Protein AF-A0A965YQA9-F1 (afdb_monomer)

Mean predicted aligned error: 11.45 Å

Radius of gyration: 18.28 Å; Cα contacts (8 Å, |Δi|>4): 406; chains: 1; bounding box: 42×38×48 Å

Structure (mmCIF, N/CA/C/O backbone):
data_AF-A0A965YQA9-F1
#
_entry.id   AF-A0A965YQA9-F1
#
loop_
_atom_site.group_PDB
_atom_site.id
_atom_site.type_symbol
_atom_site.label_atom_id
_atom_site.label_alt_id
_atom_site.label_comp_id
_atom_site.label_asym_id
_atom_site.label_entity_id
_atom_site.label_seq_id
_atom_site.pdbx_PDB_ins_code
_atom_site.Cartn_x
_atom_site.Cartn_y
_atom_site.Cartn_z
_atom_site.occupancy
_atom_site.B_iso_or_equiv
_atom_site.auth_seq_id
_atom_site.auth_comp_id
_atom_site.auth_asym_id
_atom_site.auth_atom_id
_atom_site.pdbx_PDB_model_num
ATOM 1 N N . MET A 1 1 ? 5.341 14.711 -6.442 1.00 57.78 1 MET A N 1
ATOM 2 C CA . MET A 1 1 ? 5.045 13.608 -7.377 1.00 57.78 1 MET A CA 1
ATOM 3 C C . MET A 1 1 ? 4.358 14.208 -8.587 1.00 57.78 1 MET A C 1
ATOM 5 O O . MET A 1 1 ? 3.502 15.069 -8.390 1.00 57.78 1 MET A O 1
ATOM 9 N N . SER A 1 2 ? 4.811 13.888 -9.798 1.00 62.75 2 SER A N 1
ATOM 10 C CA . SER A 1 2 ? 4.275 14.490 -11.022 1.00 62.75 2 SER A CA 1
ATOM 11 C C . SER A 1 2 ? 3.137 13.658 -11.603 1.00 62.75 2 SER A C 1
ATOM 13 O O . SER A 1 2 ? 3.217 12.436 -11.632 1.00 62.75 2 SER A O 1
ATOM 15 N N . LYS A 1 3 ? 2.077 14.323 -12.073 1.00 62.41 3 LYS A N 1
ATOM 16 C CA . LYS A 1 3 ? 0.931 13.668 -12.722 1.00 62.41 3 LYS A CA 1
ATOM 17 C C . LYS A 1 3 ? 1.097 13.495 -14.239 1.00 62.41 3 LYS A C 1
ATOM 19 O O . LYS A 1 3 ? 0.298 12.793 -14.831 1.00 62.41 3 LYS A O 1
ATOM 24 N N . GLY A 1 4 ? 2.122 14.099 -14.846 1.00 69.75 4 GLY A N 1
ATOM 25 C CA . GLY A 1 4 ? 2.337 14.079 -16.303 1.00 69.75 4 GLY A CA 1
ATOM 26 C C . GLY A 1 4 ? 3.807 14.173 -16.702 1.00 69.75 4 GLY A C 1
ATOM 27 O O . GLY A 1 4 ? 4.124 14.667 -17.773 1.00 69.75 4 GLY A O 1
ATOM 28 N N . TRP A 1 5 ? 4.710 13.778 -15.803 1.00 81.81 5 TRP A N 1
ATOM 29 C CA . TRP A 1 5 ? 6.148 13.817 -16.046 1.00 81.81 5 TRP A CA 1
ATOM 30 C C . TRP A 1 5 ? 6.814 12.614 -15.386 1.00 81.81 5 TRP A C 1
ATOM 32 O O . TRP A 1 5 ? 6.757 12.464 -14.161 1.00 81.81 5 TRP A O 1
ATOM 42 N N . TYR A 1 6 ? 7.407 11.735 -16.186 1.00 86.56 6 TYR A N 1
ATOM 43 C CA . TYR A 1 6 ? 7.968 10.469 -15.720 1.00 86.56 6 TYR A CA 1
ATOM 44 C C . TYR A 1 6 ? 9.085 9.979 -16.649 1.00 86.56 6 TYR A C 1
ATOM 46 O O . TYR A 1 6 ? 9.111 10.358 -17.819 1.00 86.56 6 TYR A O 1
ATOM 54 N N . PRO A 1 7 ? 10.031 9.168 -16.139 1.00 90.88 7 PRO A N 1
ATOM 55 C CA . PRO A 1 7 ? 11.095 8.611 -16.962 1.00 90.88 7 PRO A CA 1
ATOM 56 C C . PRO A 1 7 ? 10.603 7.444 -17.820 1.00 90.88 7 PRO A C 1
ATOM 58 O O . PRO A 1 7 ? 9.803 6.630 -17.364 1.00 90.88 7 PRO A O 1
ATOM 61 N N . GLU A 1 8 ? 11.190 7.301 -18.999 1.00 92.25 8 GLU A N 1
ATOM 62 C CA . GLU A 1 8 ? 11.110 6.132 -19.871 1.00 92.25 8 GLU A CA 1
ATOM 63 C C . GLU A 1 8 ? 12.522 5.609 -20.152 1.00 92.25 8 GLU A C 1
ATOM 65 O O . GLU A 1 8 ? 13.484 6.377 -20.205 1.00 92.25 8 GLU A O 1
ATOM 70 N N . ILE A 1 9 ? 12.663 4.288 -20.293 1.00 93.56 9 ILE A N 1
ATOM 71 C CA . ILE A 1 9 ? 13.960 3.638 -20.516 1.00 93.56 9 ILE A CA 1
ATOM 72 C C . ILE A 1 9 ? 14.054 3.204 -21.976 1.00 93.56 9 ILE A C 1
ATOM 74 O O . ILE A 1 9 ? 13.272 2.372 -22.432 1.00 93.56 9 ILE A O 1
ATOM 78 N N . ASP A 1 10 ? 15.076 3.690 -22.676 1.00 94.44 10 ASP A N 1
ATOM 79 C CA . ASP A 1 10 ? 15.510 3.103 -23.941 1.00 94.44 10 ASP A CA 1
ATOM 80 C C . ASP A 1 10 ? 16.333 1.846 -23.623 1.00 94.44 10 ASP A C 1
ATOM 82 O O . ASP A 1 10 ? 17.482 1.905 -23.164 1.00 94.44 10 ASP A O 1
ATOM 86 N N . TYR A 1 11 ? 15.711 0.682 -23.811 1.00 94.19 11 TYR A N 1
ATOM 87 C CA . TYR A 1 11 ? 16.319 -0.593 -23.454 1.00 94.19 11 TYR A CA 1
ATOM 88 C C . TYR A 1 11 ? 17.531 -0.950 -24.311 1.00 94.19 11 TYR A C 1
ATOM 90 O O . TYR A 1 11 ? 18.419 -1.629 -23.795 1.00 94.19 11 TYR A O 1
ATOM 98 N N . ASP A 1 12 ? 17.633 -0.472 -25.549 1.00 94.88 12 ASP A N 1
ATOM 99 C CA . ASP A 1 12 ? 18.794 -0.739 -26.405 1.00 94.88 12 ASP A CA 1
ATOM 100 C C . ASP A 1 12 ? 20.034 0.008 -25.905 1.00 94.88 12 ASP A C 1
ATOM 102 O O . ASP A 1 12 ? 21.155 -0.501 -25.978 1.00 94.88 12 ASP A O 1
ATOM 106 N N . LYS A 1 13 ? 19.838 1.191 -25.313 1.00 95.56 13 LYS A N 1
ATOM 107 C CA . LYS A 1 13 ? 20.915 1.998 -24.715 1.00 95.56 13 LYS A CA 1
ATOM 108 C C . LYS A 1 13 ? 21.158 1.696 -23.236 1.00 95.56 13 LYS A C 1
ATOM 110 O O . LYS A 1 13 ? 22.217 2.028 -22.697 1.00 95.56 13 LYS A O 1
ATOM 115 N N . CYS A 1 14 ? 20.195 1.084 -22.551 1.00 96.31 14 CYS A N 1
ATOM 116 C CA . CYS A 1 14 ? 20.320 0.737 -21.143 1.00 96.31 14 CYS A CA 1
ATOM 117 C C . CYS A 1 14 ? 21.300 -0.428 -20.933 1.00 96.31 14 CYS A C 1
ATOM 119 O O . CYS A 1 14 ? 21.082 -1.551 -21.392 1.00 96.31 14 CYS A O 1
ATOM 121 N N . VAL A 1 15 ? 22.356 -0.173 -20.155 1.00 95.69 15 VAL A N 1
ATOM 122 C CA . VAL A 1 15 ? 23.415 -1.150 -19.834 1.00 95.69 15 VAL A CA 1
ATOM 123 C C . VAL A 1 15 ? 23.072 -2.089 -18.670 1.00 95.69 15 VAL A C 1
ATOM 125 O O . VAL A 1 15 ? 23.900 -2.908 -18.289 1.00 95.69 15 VAL A O 1
ATOM 128 N N . GLY A 1 16 ? 21.883 -1.966 -18.068 1.00 95.12 16 GLY A N 1
ATOM 129 C CA . GLY A 1 16 ? 21.419 -2.876 -17.009 1.00 95.12 16 GLY A CA 1
ATOM 130 C C . GLY A 1 16 ? 22.119 -2.732 -15.651 1.00 95.12 16 GLY A C 1
ATOM 131 O O . GLY A 1 16 ? 22.009 -3.613 -14.811 1.00 95.12 16 GLY A O 1
ATOM 132 N N . CYS A 1 17 ? 22.814 -1.621 -15.387 1.00 95.06 17 CYS A N 1
ATOM 133 C CA . CYS A 1 17 ? 23.584 -1.435 -14.147 1.00 95.06 17 CYS A CA 1
ATOM 134 C C . CYS A 1 17 ? 22.745 -1.168 -12.883 1.00 95.06 17 CYS A C 1
ATOM 136 O O . CYS A 1 17 ? 23.320 -1.002 -11.814 1.00 95.06 17 CYS A O 1
ATOM 138 N N . MET A 1 18 ? 21.419 -1.047 -13.007 1.00 94.56 18 MET A N 1
ATOM 139 C CA . MET A 1 18 ? 20.470 -0.744 -11.920 1.00 94.56 18 MET A CA 1
ATOM 140 C C . MET A 1 18 ? 20.694 0.578 -11.163 1.00 94.56 18 MET A C 1
ATOM 142 O O . MET A 1 18 ? 19.949 0.887 -10.239 1.00 94.56 18 MET A O 1
ATOM 146 N N . ALA A 1 19 ? 21.611 1.444 -11.604 1.00 94.94 19 ALA A N 1
ATOM 147 C CA . ALA A 1 19 ? 21.904 2.701 -10.911 1.00 94.94 19 ALA A CA 1
ATOM 148 C C . ALA A 1 19 ? 20.672 3.608 -10.704 1.00 94.94 19 ALA A C 1
ATOM 150 O O . ALA A 1 19 ? 20.575 4.275 -9.674 1.00 94.94 19 ALA A O 1
ATOM 151 N N . CYS A 1 20 ? 19.728 3.638 -11.657 1.00 93.50 20 CYS A N 1
ATOM 152 C CA . CYS A 1 20 ? 18.480 4.398 -11.527 1.00 93.50 20 CYS A CA 1
ATOM 153 C C . CYS A 1 20 ? 17.534 3.808 -10.469 1.00 93.50 20 CYS A C 1
ATOM 155 O O . CYS A 1 20 ? 16.899 4.565 -9.735 1.00 93.50 20 CYS A O 1
ATOM 157 N N . ASN A 1 21 ? 17.492 2.479 -10.357 1.00 91.62 21 ASN A N 1
ATOM 158 C CA . ASN A 1 21 ? 16.756 1.759 -9.324 1.00 91.62 21 ASN A CA 1
ATOM 159 C C . ASN A 1 21 ? 17.334 2.058 -7.942 1.00 91.62 21 ASN A C 1
ATOM 161 O O . ASN A 1 21 ? 16.616 2.518 -7.059 1.00 91.62 21 ASN A O 1
ATOM 165 N N . ASP A 1 22 ? 18.646 1.908 -7.793 1.00 90.88 22 ASP A N 1
ATOM 166 C CA . ASP A 1 22 ? 19.301 1.978 -6.487 1.00 90.88 22 ASP A CA 1
ATOM 167 C C . ASP A 1 22 ? 19.285 3.392 -5.893 1.00 90.88 22 ASP A C 1
ATOM 169 O O . ASP A 1 22 ? 19.281 3.572 -4.675 1.00 90.88 22 ASP A O 1
ATOM 173 N N . MET A 1 23 ? 19.256 4.423 -6.744 1.00 90.44 23 MET A N 1
ATOM 174 C CA . MET A 1 23 ? 19.195 5.807 -6.276 1.00 90.44 23 MET A CA 1
ATOM 175 C C . MET A 1 23 ? 17.780 6.326 -6.023 1.00 90.44 23 MET A C 1
ATOM 177 O O . MET A 1 23 ? 17.612 7.305 -5.288 1.00 90.44 23 MET A O 1
ATOM 181 N N . CYS A 1 24 ? 16.766 5.748 -6.671 1.00 87.19 24 CYS A N 1
ATOM 182 C CA . CYS A 1 24 ? 15.427 6.310 -6.644 1.00 87.19 24 CYS A CA 1
ATOM 183 C C . CYS A 1 24 ? 14.695 5.918 -5.360 1.00 87.19 24 CYS A C 1
ATOM 185 O O . CYS A 1 24 ? 14.103 4.849 -5.246 1.00 87.19 24 CYS A O 1
ATOM 187 N N . ARG A 1 25 ? 14.641 6.849 -4.405 1.00 84.56 25 ARG A N 1
ATOM 188 C CA . ARG A 1 25 ? 13.926 6.658 -3.130 1.00 84.56 25 ARG A CA 1
ATOM 189 C C . ARG A 1 25 ? 12.400 6.698 -3.247 1.00 84.56 25 ARG A C 1
ATOM 191 O O . ARG A 1 25 ? 11.709 6.529 -2.250 1.00 84.56 25 ARG A O 1
ATOM 198 N N . HIS A 1 26 ? 11.876 6.944 -4.445 1.00 78.50 26 HIS A N 1
ATOM 199 C CA . HIS A 1 26 ? 10.440 7.055 -4.699 1.00 78.50 26 HIS A CA 1
ATOM 200 C C . HIS A 1 26 ? 9.839 5.780 -5.296 1.00 78.50 26 HIS A C 1
ATOM 202 O O . HIS A 1 26 ? 8.655 5.771 -5.609 1.00 78.50 26 HIS A O 1
ATOM 208 N N . GLY A 1 27 ? 10.631 4.712 -5.458 1.00 79.44 27 GLY A N 1
ATOM 209 C CA . GLY A 1 27 ? 10.140 3.434 -5.979 1.00 79.44 27 GLY A CA 1
ATOM 210 C C . GLY A 1 27 ? 9.730 3.483 -7.452 1.00 79.44 27 GLY A C 1
ATOM 211 O O . GLY A 1 27 ? 8.943 2.651 -7.884 1.00 79.44 27 GLY A O 1
ATOM 212 N N . VAL A 1 28 ? 10.244 4.456 -8.217 1.00 85.12 28 VAL A N 1
ATOM 213 C CA . VAL A 1 28 ? 9.919 4.631 -9.645 1.00 85.12 28 VAL A CA 1
ATOM 214 C C . VAL A 1 28 ? 10.346 3.417 -10.468 1.00 85.12 28 VAL A C 1
ATOM 216 O O . VAL A 1 28 ? 9.687 3.096 -11.453 1.00 85.12 28 VAL A O 1
ATOM 219 N N . TYR A 1 29 ? 11.413 2.731 -10.057 1.00 89.56 29 TYR A N 1
ATOM 220 C CA . TYR A 1 29 ? 12.003 1.608 -10.776 1.00 89.56 29 TYR A CA 1
ATOM 221 C C . TYR A 1 29 ? 11.990 0.322 -9.943 1.00 89.56 29 TYR A C 1
ATOM 223 O O . TYR A 1 29 ? 12.019 0.378 -8.714 1.00 89.56 29 TYR A O 1
ATOM 231 N N . LYS A 1 30 ? 12.005 -0.819 -10.638 1.00 88.50 30 LYS A N 1
ATOM 232 C CA . LYS A 1 30 ? 12.328 -2.151 -10.108 1.00 88.50 30 LYS A CA 1
ATOM 233 C C . LYS A 1 30 ? 13.197 -2.932 -11.103 1.00 88.50 30 LYS A C 1
ATOM 235 O O . LYS A 1 30 ? 13.150 -2.631 -12.297 1.00 88.50 30 LYS A O 1
ATOM 240 N N . PRO A 1 31 ? 13.961 -3.946 -10.667 1.00 89.25 31 PRO A N 1
ATOM 241 C CA . PRO A 1 31 ? 14.598 -4.888 -11.584 1.00 89.25 31 PRO A CA 1
ATOM 242 C C . PRO A 1 31 ? 13.552 -5.667 -12.397 1.00 89.25 31 PRO A C 1
ATOM 244 O O . PRO A 1 31 ? 12.572 -6.149 -11.836 1.00 89.25 31 PRO A O 1
ATOM 247 N N . ASN A 1 32 ? 13.763 -5.805 -13.706 1.00 87.88 32 ASN A N 1
ATOM 248 C CA . ASN A 1 32 ? 13.073 -6.795 -14.531 1.00 87.88 32 ASN A CA 1
ATOM 249 C C . ASN A 1 32 ? 13.950 -8.053 -14.609 1.00 87.88 32 ASN A C 1
ATOM 251 O O . ASN A 1 32 ? 15.042 -8.009 -15.185 1.00 87.88 32 ASN A O 1
ATOM 255 N N . GLU A 1 33 ? 13.475 -9.148 -14.015 1.00 83.94 33 GLU A N 1
ATOM 256 C CA . GLU A 1 33 ? 14.208 -10.415 -13.917 1.00 83.94 33 GLU A CA 1
ATOM 257 C C . GLU A 1 33 ? 14.386 -11.117 -15.272 1.00 83.94 33 GLU A C 1
ATOM 259 O O . GLU A 1 33 ? 15.377 -11.816 -15.461 1.00 83.94 33 GLU A O 1
ATOM 264 N N . GLU A 1 34 ? 13.498 -10.880 -16.243 1.00 82.88 34 GLU A N 1
ATOM 265 C CA . GLU A 1 34 ? 13.554 -11.527 -17.561 1.00 82.88 34 GLU A CA 1
ATOM 266 C C . GLU A 1 34 ? 14.691 -10.981 -18.430 1.00 82.88 34 GLU A C 1
ATOM 268 O O . GLU A 1 34 ? 15.361 -11.725 -19.144 1.00 82.88 34 GLU A O 1
ATOM 273 N N . ILE A 1 35 ? 14.916 -9.665 -18.370 1.00 89.69 35 ILE A N 1
ATOM 274 C CA . ILE A 1 35 ? 15.872 -8.968 -19.246 1.00 89.69 35 ILE A CA 1
ATOM 275 C C . ILE A 1 35 ? 17.088 -8.410 -18.498 1.00 89.69 35 ILE A C 1
ATOM 277 O O . ILE A 1 35 ? 17.974 -7.828 -19.123 1.00 89.69 35 ILE A O 1
ATOM 281 N N . GLY A 1 36 ? 17.136 -8.543 -17.168 1.00 90.88 36 GLY A N 1
ATOM 282 C CA . GLY A 1 36 ? 18.242 -8.057 -16.337 1.00 90.88 36 GLY A CA 1
ATOM 283 C C . GLY A 1 36 ? 18.429 -6.535 -16.380 1.00 90.88 36 GLY A C 1
ATOM 284 O O . GLY A 1 36 ? 19.544 -6.041 -16.214 1.00 90.88 36 GLY A O 1
ATOM 285 N N . LYS A 1 37 ? 17.359 -5.775 -16.640 1.00 94.88 37 LYS A N 1
ATOM 286 C CA . LYS A 1 37 ? 17.380 -4.307 -16.782 1.00 94.88 37 LYS A CA 1
ATOM 287 C C . LYS A 1 37 ? 16.333 -3.653 -15.877 1.00 94.88 37 LYS A C 1
ATOM 289 O O . LYS A 1 37 ? 15.352 -4.300 -15.520 1.00 94.88 37 LYS A O 1
ATOM 294 N N . PRO A 1 38 ? 16.517 -2.385 -15.478 1.00 92.50 38 PRO A N 1
ATOM 295 C CA . PRO A 1 38 ? 15.509 -1.673 -14.702 1.00 92.50 38 PRO A CA 1
ATOM 296 C C . PRO A 1 38 ? 14.212 -1.496 -15.506 1.00 92.50 38 PRO A C 1
ATOM 298 O O . PRO A 1 38 ? 14.238 -1.322 -16.722 1.00 92.50 38 PRO A O 1
ATOM 301 N N . LYS A 1 39 ? 13.070 -1.511 -14.825 1.00 92.31 39 LYS A N 1
ATOM 302 C CA . LYS A 1 39 ? 11.737 -1.227 -15.364 1.00 92.31 39 LYS A CA 1
ATOM 303 C C . LYS A 1 39 ? 11.107 -0.109 -14.552 1.00 92.31 39 LYS A C 1
ATOM 305 O O . LYS A 1 39 ? 11.164 -0.140 -13.325 1.00 92.31 39 LYS A O 1
ATOM 310 N N . VAL A 1 40 ? 10.521 0.870 -15.233 1.00 86.56 40 VAL A N 1
ATOM 311 C CA . VAL A 1 40 ? 9.706 1.904 -14.588 1.00 86.56 40 VAL A CA 1
ATOM 312 C C . VAL A 1 40 ? 8.395 1.251 -14.160 1.00 86.56 40 VAL A C 1
ATOM 314 O O . VAL A 1 40 ? 7.679 0.704 -14.990 1.00 86.56 40 VAL A O 1
ATOM 317 N N . VAL A 1 41 ? 8.110 1.261 -12.861 1.00 80.69 41 VAL A N 1
ATOM 318 C CA . VAL A 1 41 ? 6.897 0.666 -12.269 1.00 80.69 41 VAL A CA 1
ATOM 319 C C . VAL A 1 41 ? 6.015 1.698 -11.570 1.00 80.69 41 VAL A C 1
ATOM 321 O O . VAL A 1 41 ? 4.850 1.429 -11.300 1.00 80.69 41 VAL A O 1
ATOM 324 N N . TYR A 1 42 ? 6.557 2.884 -11.273 1.00 75.69 42 TYR A N 1
ATOM 325 C CA . TYR A 1 42 ? 5.823 3.960 -10.610 1.00 75.69 42 TYR A CA 1
ATOM 326 C C . TYR A 1 42 ? 6.269 5.337 -11.117 1.00 75.69 42 TYR A C 1
ATOM 328 O O . TYR A 1 42 ? 6.815 6.155 -10.376 1.00 75.69 42 TYR A O 1
ATOM 336 N N . GLY A 1 43 ? 6.053 5.596 -12.410 1.00 77.62 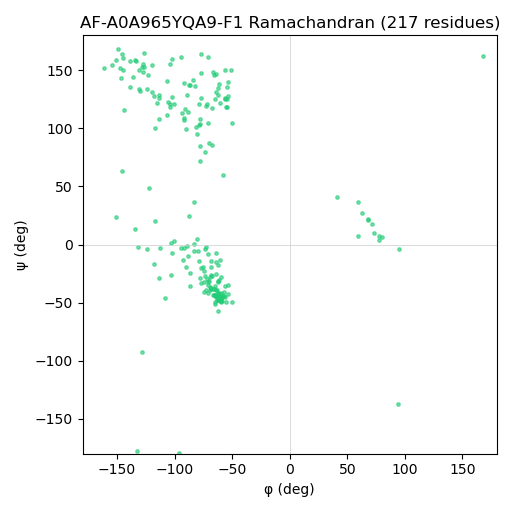43 GLY A N 1
ATOM 337 C CA . GLY A 1 43 ? 6.467 6.836 -13.081 1.00 77.62 43 GLY A CA 1
ATOM 338 C C . GLY A 1 43 ? 5.972 8.114 -12.390 1.00 77.62 43 GLY A C 1
ATOM 339 O O . GLY A 1 43 ? 6.751 9.042 -12.175 1.00 77.62 43 GLY A O 1
ATOM 340 N N . THR A 1 44 ? 4.714 8.134 -11.936 1.00 69.31 44 THR A N 1
ATOM 341 C CA . THR A 1 44 ? 4.108 9.281 -11.228 1.00 69.31 44 THR A CA 1
ATOM 342 C C . THR A 1 44 ? 4.710 9.533 -9.843 1.00 69.31 44 THR A C 1
ATOM 344 O O . THR A 1 44 ? 4.640 10.648 -9.318 1.00 69.31 44 THR A O 1
ATOM 347 N N . GLY A 1 45 ? 5.386 8.532 -9.270 1.00 74.06 45 GLY A N 1
ATOM 348 C CA . GLY A 1 45 ? 6.197 8.674 -8.064 1.00 74.06 45 GLY A CA 1
ATOM 349 C C . GLY A 1 45 ? 7.378 9.628 -8.232 1.00 74.06 45 GLY A C 1
ATOM 350 O O . GLY A 1 45 ? 7.921 10.124 -7.242 1.00 74.06 45 GLY A O 1
ATOM 351 N N . CYS A 1 46 ? 7.766 9.934 -9.472 1.00 82.81 46 CYS A N 1
ATOM 352 C CA . CYS A 1 46 ? 8.875 10.825 -9.749 1.00 82.81 46 CYS A CA 1
ATOM 353 C C . CYS A 1 46 ? 8.582 12.268 -9.299 1.00 82.81 46 CYS A C 1
ATOM 355 O O . CYS A 1 46 ? 7.454 12.775 -9.343 1.00 82.81 46 CYS A O 1
ATOM 357 N N . VAL A 1 47 ? 9.622 12.962 -8.840 1.00 82.81 47 VAL A N 1
ATOM 358 C CA . VAL A 1 47 ? 9.549 14.396 -8.542 1.00 82.81 47 VAL A CA 1
ATOM 359 C C . VAL A 1 47 ? 9.600 15.146 -9.870 1.00 82.81 47 VAL A C 1
ATOM 361 O O . VAL A 1 47 ? 10.520 14.929 -10.646 1.00 82.81 47 VAL A O 1
ATOM 364 N N . HIS A 1 48 ? 8.625 16.018 -10.133 1.00 81.06 48 HIS A N 1
ATOM 365 C CA . HIS A 1 48 ? 8.559 16.778 -11.384 1.00 81.06 48 HIS A CA 1
ATOM 366 C C . HIS A 1 48 ? 9.876 17.532 -11.650 1.00 81.06 48 HIS A C 1
ATOM 368 O O . HIS A 1 48 ? 10.369 18.231 -10.763 1.00 81.06 48 HIS A O 1
ATOM 374 N N . GLY A 1 49 ? 10.450 17.357 -12.845 1.00 83.12 49 GLY A N 1
ATOM 375 C CA . GLY A 1 49 ? 11.733 17.947 -13.248 1.00 83.12 49 GLY A CA 1
ATOM 376 C C . GLY A 1 49 ? 12.987 17.249 -12.690 1.00 83.12 49 GLY A C 1
ATOM 377 O O . GLY A 1 49 ? 14.102 17.755 -12.842 1.00 83.12 49 GLY A O 1
ATOM 378 N N . CYS A 1 50 ? 12.862 16.096 -12.027 1.00 87.94 50 CYS A N 1
ATOM 379 C CA . CYS A 1 50 ? 13.993 15.363 -11.450 1.00 87.94 50 CYS A CA 1
ATOM 380 C C . CYS A 1 50 ? 14.778 14.520 -12.471 1.00 87.94 50 CYS A C 1
ATOM 382 O O . CYS A 1 50 ? 14.496 13.345 -12.670 1.00 87.94 50 CYS A O 1
ATOM 384 N N . HIS A 1 51 ? 15.866 15.056 -13.017 1.00 91.69 51 HIS A N 1
ATOM 385 C CA . HIS A 1 51 ? 16.689 14.349 -14.015 1.00 91.69 51 HIS A CA 1
ATOM 386 C C . HIS A 1 51 ? 17.796 13.462 -13.401 1.00 91.69 51 HIS A C 1
ATOM 388 O O . HIS A 1 51 ? 18.851 13.236 -13.993 1.00 91.69 51 HIS A O 1
ATOM 394 N N . GLY A 1 52 ? 17.620 13.016 -12.153 1.00 91.62 52 GLY A N 1
ATOM 395 C CA . GLY A 1 52 ? 18.678 12.350 -11.383 1.00 91.62 52 GLY A CA 1
ATOM 396 C C . GLY A 1 52 ? 19.140 11.021 -11.988 1.00 91.62 52 GLY A C 1
ATOM 397 O O . GLY A 1 52 ? 20.343 10.779 -12.082 1.00 91.62 52 GLY A O 1
ATOM 398 N N . CYS A 1 53 ? 18.190 10.190 -12.422 1.00 93.06 53 CYS A N 1
ATOM 399 C CA . CYS A 1 53 ? 18.467 8.884 -13.021 1.00 93.06 53 CYS A CA 1
ATOM 400 C C . CYS A 1 53 ? 19.094 8.997 -14.412 1.00 93.06 53 CYS A C 1
ATOM 402 O O . CYS A 1 53 ? 20.071 8.306 -14.683 1.00 93.06 53 CYS A O 1
ATOM 404 N N . GLU A 1 54 ? 18.611 9.912 -15.252 1.00 94.12 54 GLU A N 1
ATOM 405 C CA . GLU A 1 54 ? 19.195 10.160 -16.578 1.00 94.12 54 GLU A CA 1
ATOM 406 C C . GLU A 1 54 ? 20.678 10.531 -16.481 1.00 94.12 54 GLU A C 1
ATOM 408 O O . GLU A 1 54 ? 21.505 9.954 -17.179 1.00 94.12 54 GLU A O 1
ATOM 413 N N . LYS A 1 55 ? 21.051 11.407 -15.538 1.00 93.31 55 LYS A N 1
ATOM 414 C CA . LYS A 1 55 ? 22.449 11.829 -15.329 1.00 93.31 55 LYS A CA 1
ATOM 415 C C . LYS A 1 55 ? 23.408 10.690 -14.959 1.00 93.31 55 LYS A C 1
ATOM 417 O O . LYS A 1 55 ? 24.620 10.902 -14.944 1.00 93.31 55 LYS A O 1
ATOM 422 N N . LYS A 1 56 ? 22.896 9.511 -14.592 1.00 92.94 56 LYS A N 1
ATOM 423 C CA . LYS A 1 56 ? 23.692 8.310 -14.290 1.00 92.94 56 LYS A CA 1
ATOM 424 C C . LYS A 1 56 ? 23.698 7.285 -15.412 1.00 92.94 56 LYS A C 1
ATOM 426 O O . LYS A 1 56 ? 24.429 6.300 -15.312 1.00 92.94 56 LYS A O 1
ATOM 431 N N . CYS A 1 57 ? 22.896 7.492 -16.442 1.00 94.19 57 CYS A N 1
ATOM 432 C CA . CYS A 1 57 ? 22.757 6.565 -17.544 1.00 94.19 57 CYS A CA 1
ATOM 433 C C . CYS A 1 57 ? 23.540 7.061 -18.769 1.00 94.19 57 CYS A C 1
ATOM 435 O O . CYS A 1 57 ? 23.868 8.246 -18.864 1.00 94.19 57 CYS A O 1
ATOM 437 N N . PRO A 1 58 ? 23.877 6.162 -19.713 1.00 95.50 58 PRO A N 1
ATOM 438 C CA . PRO A 1 58 ? 24.352 6.575 -21.027 1.00 95.50 58 PRO A CA 1
ATOM 439 C C . PRO A 1 58 ? 23.398 7.597 -21.657 1.00 95.50 58 PRO A C 1
ATOM 441 O O . PRO A 1 58 ? 22.193 7.568 -21.405 1.00 95.50 58 PRO A O 1
ATOM 444 N N . VAL A 1 59 ? 23.935 8.493 -22.484 1.00 93.69 59 VAL A N 1
ATOM 445 C CA . VAL A 1 59 ? 23.145 9.554 -23.126 1.00 93.69 59 VAL A CA 1
ATOM 446 C C . VAL A 1 59 ? 21.956 8.949 -23.877 1.00 93.69 59 VAL A C 1
ATOM 448 O O . VAL A 1 59 ? 22.129 8.068 -24.719 1.00 93.69 59 VAL A O 1
ATOM 451 N N . GLY A 1 60 ? 20.753 9.431 -23.559 1.00 90.75 60 GLY A N 1
ATOM 452 C CA . GLY A 1 60 ? 19.506 8.981 -24.174 1.00 90.75 60 GLY A CA 1
ATOM 453 C C . GLY A 1 60 ? 19.032 7.589 -23.751 1.00 90.75 60 GLY A C 1
ATOM 454 O O . GLY A 1 60 ? 18.117 7.077 -24.381 1.00 90.75 60 GLY A O 1
ATOM 455 N N . ALA A 1 61 ? 19.640 6.960 -22.736 1.00 95.62 61 ALA A N 1
ATOM 456 C CA . ALA A 1 61 ? 19.135 5.707 -22.164 1.00 95.62 61 ALA A CA 1
ATOM 457 C C . ALA A 1 61 ? 17.934 5.918 -21.227 1.00 95.62 61 ALA A C 1
ATOM 459 O O . ALA A 1 61 ? 17.191 4.975 -20.960 1.00 95.62 61 ALA A O 1
ATOM 460 N N . ILE A 1 62 ? 17.758 7.141 -20.724 1.00 94.38 62 ILE A N 1
ATOM 461 C CA . ILE A 1 62 ? 16.540 7.589 -20.055 1.00 94.38 62 ILE A CA 1
ATOM 462 C C . ILE A 1 62 ? 16.147 8.922 -20.679 1.00 94.38 62 ILE A C 1
ATOM 464 O O . ILE A 1 62 ? 16.995 9.801 -20.815 1.00 94.38 62 ILE A O 1
ATOM 468 N N . HIS A 1 63 ? 14.876 9.071 -21.015 1.00 91.69 63 HIS A N 1
ATOM 469 C CA . HIS A 1 63 ? 14.251 10.345 -21.364 1.00 91.69 63 HIS A CA 1
ATOM 470 C C . HIS A 1 63 ? 13.019 10.546 -20.488 1.00 91.69 63 HIS A C 1
ATOM 472 O O . HIS A 1 63 ? 12.564 9.601 -19.841 1.00 91.69 63 HIS A O 1
ATOM 478 N N . TYR A 1 64 ? 12.498 11.769 -20.426 1.00 88.44 64 TYR A N 1
ATOM 479 C CA . TYR A 1 64 ? 11.280 12.041 -19.673 1.00 88.44 64 TYR A CA 1
ATOM 480 C C . TYR A 1 64 ? 10.163 12.444 -20.606 1.00 88.44 64 TYR A C 1
ATOM 482 O O . TYR A 1 64 ? 10.286 13.357 -21.425 1.00 88.44 64 TYR A O 1
ATOM 490 N N . PHE A 1 65 ? 9.048 11.758 -20.431 1.00 81.31 65 PHE A N 1
ATOM 491 C CA . PHE A 1 65 ? 7.797 12.178 -21.009 1.00 81.31 65 PHE A CA 1
ATOM 492 C C . PHE A 1 65 ? 7.390 13.530 -20.392 1.00 81.31 65 PHE A C 1
ATOM 494 O O . PHE A 1 65 ? 7.437 13.687 -19.168 1.00 81.31 65 PHE A O 1
ATOM 501 N N . GLY A 1 66 ? 7.023 14.506 -21.228 1.00 74.69 66 GLY A N 1
ATOM 502 C CA . GLY A 1 66 ? 6.627 15.858 -20.815 1.00 74.69 66 GLY A CA 1
ATOM 503 C C . GLY A 1 66 ? 7.736 16.925 -20.827 1.00 74.69 66 GLY A C 1
ATOM 504 O O . GLY A 1 66 ? 7.432 18.094 -20.589 1.00 74.69 66 GLY A O 1
ATOM 505 N N . ASP A 1 67 ? 8.998 16.575 -21.119 1.00 77.25 67 ASP A N 1
ATOM 506 C CA . ASP A 1 67 ? 10.096 17.555 -21.289 1.00 77.25 67 ASP A CA 1
ATOM 507 C C . ASP A 1 67 ? 10.012 18.347 -22.605 1.00 77.25 67 ASP A C 1
ATOM 509 O O . ASP A 1 67 ? 10.479 19.483 -22.694 1.00 77.25 67 ASP A O 1
ATOM 513 N N . ASP A 1 68 ? 9.403 17.765 -23.633 1.00 69.25 68 ASP A N 1
ATOM 514 C CA . ASP A 1 68 ? 9.189 18.363 -24.955 1.00 69.25 68 ASP A CA 1
ATOM 515 C C . ASP A 1 68 ? 7.989 19.328 -25.001 1.00 69.25 68 ASP A C 1
ATOM 517 O O . ASP A 1 68 ? 7.651 19.870 -26.055 1.00 69.25 68 ASP A O 1
ATOM 521 N N . GLY A 1 69 ? 7.358 19.583 -23.852 1.00 56.22 69 GLY A N 1
ATOM 522 C CA . GLY A 1 69 ? 6.198 20.456 -23.746 1.00 56.22 69 GLY A CA 1
ATOM 523 C C . GLY A 1 69 ? 4.883 19.789 -24.146 1.00 56.22 69 GLY A C 1
ATOM 524 O O . GLY A 1 69 ? 3.858 20.477 -24.150 1.00 56.22 69 GLY A O 1
ATOM 525 N N . THR A 1 70 ? 4.858 18.474 -24.416 1.00 55.44 70 THR A N 1
ATOM 526 C CA . THR A 1 70 ? 3.598 17.723 -24.474 1.00 55.44 70 THR A CA 1
ATOM 527 C C . THR A 1 70 ? 3.075 17.526 -23.051 1.00 55.44 70 THR A C 1
ATOM 529 O O . THR A 1 70 ? 3.269 16.491 -22.418 1.00 55.44 70 THR A O 1
ATOM 532 N N . LEU A 1 71 ? 2.440 18.568 -22.512 1.00 49.03 71 LEU A N 1
ATOM 533 C CA . LEU A 1 71 ? 1.701 18.510 -21.246 1.00 49.03 71 LEU A CA 1
ATOM 534 C C . LEU A 1 71 ? 0.306 17.888 -21.403 1.00 49.03 71 LEU A C 1
ATOM 536 O O . LEU A 1 71 ? -0.368 17.674 -20.400 1.00 49.03 71 LEU A O 1
ATOM 540 N N . ASP A 1 72 ? -0.102 17.588 -22.635 1.00 48.56 72 ASP A N 1
ATOM 541 C CA . ASP A 1 72 ? -1.384 16.972 -22.955 1.00 48.56 72 ASP A CA 1
ATOM 542 C C . ASP A 1 72 ? -1.168 15.610 -23.600 1.00 48.56 72 ASP A C 1
ATOM 544 O O . ASP A 1 72 ? -0.930 15.499 -24.802 1.00 48.56 72 ASP A O 1
ATOM 548 N N . ILE A 1 73 ? -1.325 14.573 -22.787 1.00 42.19 73 ILE A N 1
ATOM 549 C CA . ILE A 1 73 ? -2.074 13.395 -23.202 1.00 42.19 73 ILE A CA 1
ATOM 550 C C . ILE A 1 73 ? -2.903 12.995 -21.983 1.00 42.19 73 ILE A C 1
ATOM 552 O O . ILE A 1 73 ? -2.376 12.965 -20.868 1.00 42.19 73 ILE A O 1
ATOM 556 N N . ASP A 1 74 ? -4.176 12.669 -22.202 1.00 44.03 74 ASP A N 1
ATOM 557 C CA . ASP A 1 74 ? -5.013 11.836 -21.333 1.00 44.03 74 ASP A CA 1
ATOM 558 C C . ASP A 1 74 ? -4.356 10.448 -21.155 1.00 44.03 74 ASP A C 1
ATOM 560 O O . ASP A 1 74 ? -4.883 9.419 -21.578 1.00 44.03 74 ASP A O 1
ATOM 564 N N . TYR A 1 75 ? -3.136 10.409 -20.614 1.00 42.03 75 TYR A N 1
ATOM 565 C CA . TYR A 1 75 ? -2.391 9.193 -20.342 1.00 42.03 75 TYR A CA 1
ATOM 566 C C . TYR A 1 75 ? -2.993 8.606 -19.076 1.00 42.03 75 TYR A C 1
ATOM 568 O O . TYR A 1 75 ? -2.585 8.901 -17.950 1.00 42.03 75 TYR A O 1
ATOM 576 N N . ASP A 1 76 ? -4.066 7.858 -19.290 1.00 46.50 76 ASP A N 1
ATOM 577 C CA . ASP A 1 76 ? -4.843 7.225 -18.250 1.00 46.50 76 ASP A CA 1
ATOM 578 C C . ASP A 1 76 ? -4.000 6.134 -17.584 1.00 46.50 76 ASP A C 1
ATOM 580 O O . ASP A 1 76 ? -4.042 4.967 -17.961 1.00 46.50 76 ASP A O 1
ATOM 584 N N . PHE A 1 77 ? -3.184 6.501 -16.595 1.00 42.88 77 PHE A N 1
ATOM 585 C CA . PHE A 1 77 ? -2.475 5.533 -15.755 1.00 42.88 77 PHE A CA 1
ATOM 586 C C . PHE A 1 77 ? -3.461 4.678 -14.924 1.00 42.88 77 PHE A C 1
ATOM 588 O O . PHE A 1 77 ? -3.031 3.702 -14.310 1.00 42.88 77 PHE A O 1
ATOM 595 N N . ASP A 1 78 ? -4.777 4.977 -14.925 1.00 49.12 78 ASP A N 1
ATOM 596 C CA . ASP A 1 78 ? -5.795 4.028 -14.440 1.00 49.12 78 ASP A CA 1
ATOM 597 C C . ASP A 1 78 ? -5.975 2.824 -15.396 1.00 49.12 78 ASP A C 1
ATOM 599 O O . ASP A 1 78 ? -6.644 1.857 -15.024 1.00 49.12 78 ASP A O 1
ATOM 603 N N . SER A 1 79 ? -5.357 2.829 -16.588 1.00 47.28 79 SER A N 1
ATOM 604 C CA . SER A 1 79 ? -5.431 1.730 -17.566 1.00 47.28 79 SER A CA 1
ATOM 605 C C . SER A 1 79 ? -4.315 0.683 -17.463 1.00 47.28 79 SER A C 1
ATOM 607 O O . SER A 1 79 ? -4.491 -0.415 -17.993 1.00 47.28 79 SER A O 1
ATOM 609 N N . ASP A 1 80 ? -3.231 0.940 -16.717 1.00 53.06 80 ASP A N 1
ATOM 610 C CA . ASP A 1 80 ? -2.262 -0.102 -16.341 1.00 53.06 80 ASP A CA 1
ATOM 611 C C . ASP A 1 80 ? -2.863 -0.919 -15.182 1.00 53.06 80 ASP A C 1
ATOM 613 O O . ASP A 1 80 ? -2.518 -0.782 -14.000 1.00 53.06 80 ASP A O 1
ATOM 617 N N . LYS A 1 81 ? -3.874 -1.728 -15.520 1.00 61.16 81 LYS A N 1
ATOM 618 C CA . LYS A 1 81 ? -4.414 -2.740 -14.616 1.00 61.16 81 LYS A CA 1
ATOM 619 C C . LYS A 1 81 ? -3.323 -3.796 -14.433 1.00 61.16 81 LYS A C 1
ATOM 621 O O . LYS A 1 81 ? -2.945 -4.430 -15.416 1.00 61.16 81 LYS A O 1
ATOM 626 N N . PRO A 1 82 ? -2.806 -4.011 -13.213 1.00 68.88 82 PRO A N 1
ATOM 627 C CA . PRO A 1 82 ? -1.885 -5.107 -12.997 1.00 68.88 82 PRO A CA 1
ATOM 628 C C . PRO A 1 82 ? -2.624 -6.416 -13.284 1.00 68.88 82 PRO A C 1
ATOM 630 O O . PRO A 1 82 ? -3.720 -6.645 -12.767 1.00 68.88 82 PRO A O 1
ATOM 633 N N . GLU A 1 83 ? -2.032 -7.264 -14.117 1.00 75.81 83 GLU A N 1
ATOM 634 C CA . GLU A 1 83 ? -2.497 -8.634 -14.295 1.00 75.81 83 GLU A CA 1
ATOM 635 C C . GLU A 1 83 ? -2.155 -9.399 -13.012 1.00 75.81 83 GLU A C 1
ATOM 637 O O . GLU A 1 83 ? -0.990 -9.666 -12.724 1.00 75.81 83 GLU A O 1
ATOM 642 N N . ILE A 1 84 ? -3.174 -9.646 -12.184 1.00 83.88 84 ILE A N 1
ATOM 643 C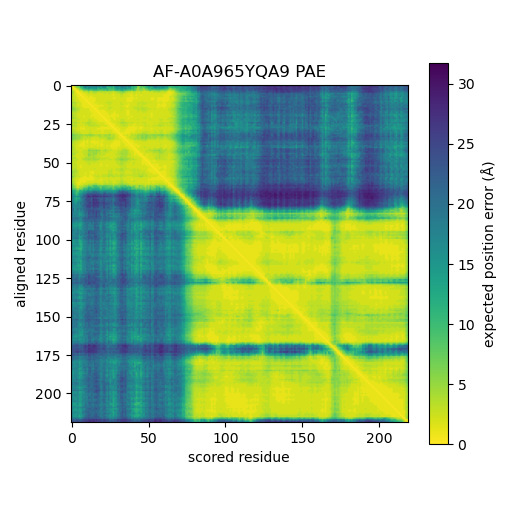 CA . ILE A 1 84 ? -3.048 -10.389 -10.930 1.00 83.88 84 ILE A CA 1
ATOM 644 C C . ILE A 1 84 ? -3.669 -11.769 -11.123 1.00 83.88 84 ILE A C 1
ATOM 646 O O . ILE A 1 84 ? -4.890 -11.901 -11.229 1.00 83.88 84 ILE A O 1
ATOM 650 N N . GLU A 1 85 ? -2.836 -12.802 -11.126 1.00 85.75 85 GLU A N 1
ATOM 651 C CA . GLU A 1 85 ? -3.269 -14.194 -11.175 1.00 85.75 85 GLU A CA 1
ATOM 652 C C . GLU A 1 85 ? -3.421 -14.740 -9.753 1.00 85.75 85 GLU A C 1
ATOM 654 O O . GLU A 1 85 ? -2.438 -14.985 -9.056 1.00 85.75 85 GLU A O 1
ATOM 659 N N . CYS A 1 86 ? -4.654 -14.929 -9.287 1.00 84.00 86 CYS A N 1
ATOM 660 C CA . CYS A 1 86 ? -4.912 -15.502 -7.967 1.00 84.00 86 CYS A CA 1
ATOM 661 C C . CYS A 1 86 ? -6.201 -16.331 -7.959 1.00 84.00 86 CYS A C 1
ATOM 663 O O . CYS A 1 86 ? -7.136 -16.075 -8.721 1.00 84.00 86 CYS A O 1
ATOM 665 N N . GLU A 1 87 ? -6.268 -17.333 -7.082 1.00 82.81 87 GLU A N 1
ATOM 666 C CA . GLU A 1 87 ? -7.522 -18.033 -6.812 1.00 82.81 87 GLU A CA 1
ATOM 667 C C . GLU A 1 87 ? -8.393 -17.180 -5.882 1.00 82.81 87 GLU A C 1
ATOM 669 O O . GLU A 1 87 ? -8.114 -17.046 -4.689 1.00 82.81 87 GLU A O 1
ATOM 674 N N . GLY A 1 88 ? -9.469 -16.608 -6.426 1.00 89.25 88 GLY A N 1
ATOM 675 C CA . GLY A 1 88 ? -10.416 -15.791 -5.671 1.00 89.25 88 GLY A CA 1
ATOM 676 C C . GLY A 1 88 ? -10.106 -14.297 -5.743 1.00 89.25 88 GLY A C 1
ATOM 677 O O . GLY A 1 88 ? -9.869 -13.759 -6.820 1.00 89.25 88 GLY A O 1
ATOM 678 N N . LYS A 1 89 ? -10.208 -13.607 -4.603 1.00 94.50 89 LYS A N 1
ATOM 679 C CA . LYS A 1 89 ? -9.938 -12.169 -4.512 1.00 94.50 89 LYS A CA 1
ATOM 680 C C . LYS A 1 89 ? -8.445 -11.938 -4.262 1.00 94.50 89 LYS A C 1
ATOM 682 O O . LYS A 1 89 ? -7.898 -12.610 -3.386 1.00 94.50 89 LYS A O 1
ATOM 687 N N . PRO A 1 90 ? -7.808 -10.960 -4.934 1.00 95.62 90 PRO A N 1
ATOM 688 C CA . PRO A 1 90 ? -6.426 -10.600 -4.647 1.00 95.62 90 PRO A CA 1
ATOM 689 C C . PRO A 1 90 ? -6.224 -10.288 -3.167 1.00 95.62 90 PRO A C 1
ATOM 691 O O . PRO A 1 90 ? -7.056 -9.620 -2.546 1.00 95.62 90 PRO A O 1
ATOM 694 N N . LYS A 1 91 ? -5.102 -10.724 -2.602 1.00 96.75 91 LYS A N 1
ATOM 695 C CA . LYS A 1 91 ? -4.690 -10.340 -1.250 1.00 96.75 91 LYS A CA 1
ATOM 696 C C . LYS A 1 91 ? -3.818 -9.095 -1.324 1.00 96.75 91 LYS A C 1
ATOM 698 O O . LYS A 1 91 ? -2.727 -9.119 -1.891 1.00 96.75 91 LYS A O 1
ATOM 703 N N . VAL A 1 92 ? -4.295 -8.006 -0.732 1.00 97.06 92 VAL A N 1
ATOM 704 C CA . VAL A 1 92 ? -3.603 -6.716 -0.684 1.00 97.06 92 VAL A CA 1
ATOM 705 C C . VAL A 1 92 ? -3.011 -6.510 0.707 1.00 97.06 92 VAL A C 1
ATOM 707 O O . VAL A 1 92 ? -3.744 -6.455 1.696 1.00 97.06 92 VAL A O 1
ATOM 710 N N . ALA A 1 93 ? -1.690 -6.347 0.786 1.00 95.81 93 ALA A N 1
ATOM 711 C CA . ALA A 1 93 ? -0.974 -6.034 2.017 1.00 95.81 93 ALA A CA 1
ATOM 712 C C . ALA A 1 93 ? -0.551 -4.560 2.075 1.00 95.81 93 ALA A C 1
ATOM 714 O O . ALA A 1 93 ? 0.277 -4.101 1.290 1.00 95.81 93 ALA A O 1
ATOM 715 N N . PHE A 1 94 ? -1.061 -3.827 3.062 1.00 95.06 94 PHE A N 1
ATOM 716 C CA . PHE A 1 94 ? -0.639 -2.469 3.398 1.00 95.06 94 PHE A CA 1
ATOM 717 C C . PHE A 1 94 ? 0.528 -2.514 4.390 1.00 95.06 94 PHE A C 1
ATOM 719 O O . PHE A 1 94 ? 0.370 -2.926 5.541 1.00 95.06 94 PHE A O 1
ATOM 726 N N . VAL A 1 95 ? 1.710 -2.070 3.970 1.00 91.12 95 VAL A N 1
ATOM 727 C CA . VAL A 1 95 ? 2.952 -2.224 4.739 1.00 91.12 95 VAL A CA 1
ATOM 728 C C . VAL A 1 95 ? 3.476 -0.864 5.192 1.00 91.12 95 VAL A C 1
ATOM 730 O O . VAL A 1 95 ? 3.692 0.051 4.395 1.00 91.12 95 VAL A O 1
ATOM 733 N N . CYS A 1 96 ? 3.715 -0.726 6.495 1.00 88.31 96 CYS A N 1
ATOM 734 C CA . CYS A 1 96 ? 4.475 0.392 7.066 1.00 88.31 96 CYS A CA 1
ATOM 735 C C . CYS A 1 96 ? 5.522 -0.142 8.053 1.00 88.31 96 CYS A C 1
ATOM 737 O O . CYS A 1 96 ? 5.602 -1.342 8.248 1.00 88.31 96 CYS A O 1
ATOM 739 N N . VAL A 1 97 ? 6.293 0.721 8.723 1.00 87.19 97 VAL A N 1
ATOM 740 C CA . VAL A 1 97 ? 7.342 0.254 9.655 1.00 87.19 97 VAL A CA 1
ATOM 741 C C . VAL A 1 97 ? 6.754 -0.539 10.825 1.00 87.19 97 VAL A C 1
ATOM 743 O O . VAL A 1 97 ? 7.072 -1.705 10.986 1.00 87.19 97 VAL A O 1
ATOM 746 N N . HIS A 1 98 ? 5.840 0.073 11.588 1.00 89.88 98 HIS A N 1
ATOM 747 C CA . HIS A 1 98 ? 5.415 -0.431 12.906 1.00 89.88 98 HIS A CA 1
ATOM 748 C C . HIS A 1 98 ? 4.047 -1.138 12.946 1.00 89.88 98 HIS A C 1
ATOM 750 O O . HIS A 1 98 ? 3.535 -1.417 14.027 1.00 89.88 98 HIS A O 1
ATOM 756 N N . ASN A 1 99 ? 3.372 -1.262 11.799 1.00 92.56 99 ASN A N 1
ATOM 757 C CA . ASN A 1 99 ? 1.959 -1.660 11.681 1.00 92.56 99 ASN A CA 1
ATOM 758 C C . ASN A 1 99 ? 0.997 -1.054 12.725 1.00 92.56 99 ASN A C 1
ATOM 760 O O . ASN A 1 99 ? 0.112 -1.729 13.242 1.00 92.56 99 ASN A O 1
ATOM 764 N N . SER A 1 100 ? 1.172 0.229 13.050 1.00 92.62 100 SER A N 1
ATOM 765 C CA . SER A 1 100 ? 0.446 0.862 14.161 1.00 92.62 100 SER A CA 1
ATOM 766 C C . SER A 1 100 ? -0.534 1.950 13.708 1.00 92.62 100 SER A C 1
ATOM 768 O O . SER A 1 100 ? -1.550 2.153 14.356 1.00 92.62 100 SER A O 1
ATOM 770 N N . CYS A 1 101 ? -0.287 2.642 12.589 1.00 94.00 101 CYS A N 1
ATOM 771 C CA . CYS A 1 101 ? -1.078 3.817 12.194 1.00 94.00 101 CYS A CA 1
ATOM 772 C C . CYS A 1 101 ? -1.606 3.719 10.752 1.00 94.00 101 CYS A C 1
ATOM 774 O O . CYS A 1 101 ? -2.658 3.129 10.524 1.00 94.00 101 CYS A O 1
ATOM 776 N N . ARG A 1 102 ? -0.864 4.243 9.765 1.00 94.69 102 ARG A N 1
ATOM 777 C CA . ARG A 1 102 ? -1.274 4.309 8.346 1.00 94.69 102 ARG A CA 1
ATOM 778 C C . ARG A 1 102 ? -1.774 2.977 7.785 1.00 94.69 102 ARG A C 1
ATOM 780 O O . ARG A 1 102 ? -2.856 2.936 7.211 1.00 94.69 102 ARG A O 1
ATOM 787 N N . SER A 1 103 ? -1.026 1.891 7.980 1.00 94.38 103 SER A N 1
ATOM 788 C CA . SER A 1 103 ? -1.424 0.589 7.437 1.00 94.38 103 SER A CA 1
ATOM 789 C C . SER A 1 103 ? -2.638 -0.022 8.133 1.00 94.38 103 SER A C 1
ATOM 791 O O . SER A 1 103 ? -3.451 -0.650 7.464 1.00 94.38 103 SER A O 1
ATOM 793 N N . GLN A 1 104 ? -2.836 0.243 9.427 1.00 96.44 104 GLN A N 1
ATOM 794 C CA . GLN A 1 104 ? -4.046 -0.169 10.151 1.00 96.44 104 GLN A CA 1
ATOM 795 C C . GLN A 1 104 ? -5.286 0.572 9.635 1.00 96.44 104 GLN A C 1
ATOM 797 O O . GLN A 1 104 ? -6.320 -0.049 9.391 1.00 96.44 104 GLN A O 1
ATOM 802 N N . ILE A 1 105 ? -5.155 1.885 9.403 1.00 97.12 105 ILE A N 1
ATOM 803 C CA . ILE A 1 105 ? -6.198 2.715 8.780 1.00 97.12 105 ILE A CA 1
ATOM 804 C C . ILE A 1 105 ? -6.538 2.179 7.383 1.00 97.12 105 ILE A C 1
ATOM 806 O O . ILE A 1 105 ? -7.714 2.042 7.046 1.00 97.12 105 ILE A O 1
ATOM 810 N N . ALA A 1 106 ? -5.523 1.846 6.580 1.00 97.38 106 ALA A N 1
ATOM 811 C CA . ALA A 1 106 ? -5.727 1.308 5.240 1.00 97.38 106 ALA A CA 1
ATOM 812 C C . ALA A 1 106 ? -6.415 -0.063 5.249 1.00 97.38 106 ALA A C 1
ATOM 814 O O . ALA A 1 106 ? -7.359 -0.247 4.490 1.00 97.38 106 ALA A O 1
ATOM 815 N N . GLU A 1 107 ? -6.035 -0.994 6.130 1.00 97.88 107 GLU A N 1
ATOM 816 C CA . GLU A 1 107 ? -6.735 -2.284 6.250 1.00 97.88 107 GLU A CA 1
ATOM 817 C C . GLU A 1 107 ? -8.222 -2.092 6.583 1.00 97.88 107 GLU A C 1
ATOM 819 O O . GLU A 1 107 ? -9.086 -2.691 5.939 1.00 97.88 107 GLU A O 1
ATOM 824 N N . ALA A 1 108 ? -8.530 -1.199 7.527 1.00 97.88 108 ALA A N 1
ATOM 825 C CA . ALA A 1 108 ? -9.899 -0.912 7.941 1.00 97.88 108 ALA A CA 1
ATOM 826 C C . ALA A 1 108 ? -10.737 -0.301 6.808 1.00 97.88 108 ALA A C 1
ATOM 828 O O . ALA A 1 108 ? -11.878 -0.708 6.569 1.00 97.88 108 ALA A O 1
ATOM 829 N N . LEU A 1 109 ? -10.168 0.667 6.084 1.00 98.12 109 LEU A N 1
ATOM 830 C CA . LEU A 1 109 ? -10.823 1.278 4.929 1.00 98.12 109 LEU A CA 1
ATOM 831 C C . LEU A 1 109 ? -10.953 0.301 3.758 1.00 98.12 109 LEU A C 1
ATOM 833 O O . LEU A 1 109 ? -11.993 0.297 3.106 1.00 98.12 109 LEU A O 1
ATOM 837 N N . GLY A 1 110 ? -9.962 -0.558 3.519 1.00 97.56 110 GLY A N 1
ATOM 838 C CA . GLY A 1 110 ? -10.009 -1.593 2.487 1.00 97.56 110 GLY A CA 1
ATOM 839 C C . GLY A 1 110 ? -11.130 -2.597 2.746 1.00 97.56 110 GLY A C 1
ATOM 840 O O . GLY A 1 110 ? -11.984 -2.804 1.883 1.00 97.56 110 GLY A O 1
ATOM 841 N N . LYS A 1 111 ? -11.237 -3.104 3.982 1.00 96.94 111 LYS A N 1
ATOM 842 C CA . LYS A 1 111 ? -12.353 -3.961 4.424 1.00 96.94 111 LYS A CA 1
ATOM 843 C C . LYS A 1 111 ? -13.718 -3.286 4.234 1.00 96.94 111 LYS A C 1
ATOM 845 O O . LYS A 1 111 ? -14.672 -3.936 3.806 1.00 96.94 111 LYS A O 1
ATOM 850 N N . LYS A 1 112 ? -13.826 -1.984 4.525 1.00 96.69 112 LYS A N 1
ATOM 851 C CA . LYS A 1 112 ? -15.085 -1.232 4.387 1.00 96.69 112 LYS A CA 1
ATOM 852 C C . LYS A 1 112 ? -15.454 -0.913 2.937 1.00 96.69 112 LYS A C 1
ATOM 854 O O . LYS A 1 112 ? -16.632 -0.951 2.598 1.00 96.69 112 LYS A O 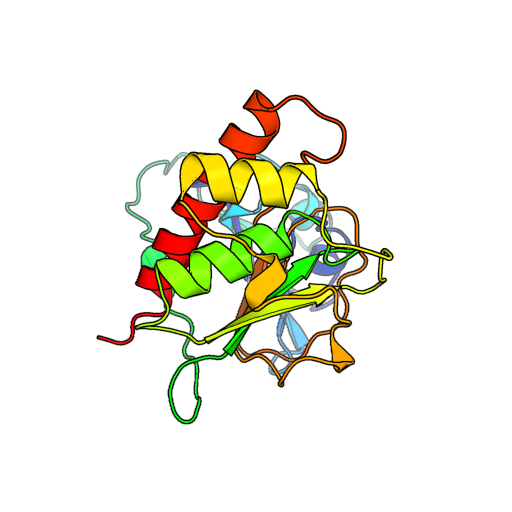1
ATOM 859 N N . LEU A 1 113 ? -14.485 -0.529 2.108 1.00 96.69 113 LEU A N 1
ATOM 860 C CA . LEU A 1 113 ? -14.739 0.085 0.800 1.00 96.69 113 LEU A CA 1
ATOM 861 C C . LEU A 1 113 ? -14.531 -0.868 -0.378 1.00 96.69 113 LEU A C 1
ATOM 863 O O . LEU A 1 113 ? -15.137 -0.646 -1.427 1.00 96.69 113 LEU A O 1
ATOM 867 N N . ALA A 1 114 ? -13.680 -1.884 -0.228 1.00 96.62 114 ALA A N 1
ATOM 868 C CA . ALA A 1 114 ? -13.177 -2.708 -1.326 1.00 96.62 114 ALA A CA 1
ATOM 869 C C . ALA A 1 114 ? -13.209 -4.220 -1.046 1.00 96.62 114 ALA A C 1
ATOM 871 O O . ALA A 1 114 ? -12.626 -4.991 -1.804 1.00 96.62 114 ALA A O 1
ATOM 872 N N . SER A 1 115 ? -13.913 -4.664 0.002 1.00 96.31 115 SER A N 1
ATOM 873 C CA . SER A 1 115 ? -14.043 -6.090 0.347 1.00 96.31 115 SER A CA 1
ATOM 874 C C . SER A 1 115 ? -14.770 -6.921 -0.709 1.00 96.31 115 SER A C 1
ATOM 876 O O . SER A 1 115 ? -14.689 -8.146 -0.693 1.00 96.31 115 SER A O 1
ATOM 878 N N . ASP A 1 116 ? -15.472 -6.285 -1.641 1.00 95.31 116 ASP A N 1
ATOM 879 C CA . ASP A 1 116 ? -16.045 -6.881 -2.845 1.00 95.31 116 ASP A CA 1
ATOM 880 C C . ASP A 1 116 ? -14.998 -7.190 -3.927 1.00 95.31 116 ASP A C 1
ATOM 882 O O . ASP A 1 116 ? -15.238 -8.094 -4.721 1.00 95.31 116 ASP A O 1
ATOM 886 N N . VAL A 1 117 ? -13.840 -6.520 -3.913 1.00 95.19 117 VAL A N 1
ATOM 887 C CA . VAL A 1 117 ? -12.790 -6.630 -4.942 1.00 95.19 117 VAL A CA 1
ATOM 888 C C . VAL A 1 117 ? -11.558 -7.383 -4.439 1.00 95.19 117 VAL A C 1
ATOM 890 O O . VAL A 1 117 ? -11.077 -8.270 -5.132 1.00 95.19 117 VAL A O 1
ATOM 893 N N . PHE A 1 118 ? -11.060 -7.082 -3.237 1.00 96.31 118 PHE A N 1
ATOM 894 C CA . PHE A 1 118 ? -9.840 -7.694 -2.698 1.00 96.31 118 PHE A CA 1
ATOM 895 C C . PHE A 1 118 ? -9.904 -7.920 -1.182 1.00 96.31 118 PHE A C 1
ATOM 897 O O . PHE A 1 118 ? -10.683 -7.290 -0.462 1.00 96.31 118 PHE A O 1
ATOM 904 N N . GLU A 1 119 ? -9.054 -8.812 -0.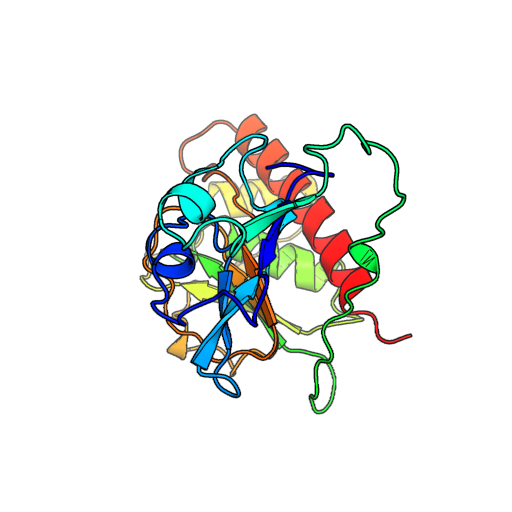679 1.00 97.25 119 GLU A N 1
ATOM 905 C CA . GLU A 1 119 ? -8.866 -9.055 0.751 1.00 97.25 119 GLU A CA 1
ATOM 906 C C . GLU A 1 119 ? -7.776 -8.131 1.300 1.00 97.25 119 GLU A C 1
ATOM 908 O O . GLU A 1 119 ? -6.685 -8.038 0.745 1.00 97.25 119 GLU A O 1
ATOM 913 N N . SER A 1 120 ? -8.074 -7.411 2.383 1.00 97.62 120 SER A N 1
ATOM 914 C CA . SER A 1 120 ? -7.170 -6.400 2.945 1.00 97.62 120 SER A CA 1
ATOM 915 C C . SER A 1 120 ? -6.444 -6.916 4.182 1.00 97.62 120 SER A C 1
ATOM 917 O O . SER A 1 120 ? -7.085 -7.309 5.160 1.00 97.62 120 SER A O 1
ATOM 919 N N . TYR A 1 121 ? -5.119 -6.805 4.167 1.00 97.06 121 TYR A N 1
ATOM 920 C CA . TYR A 1 121 ? -4.224 -7.093 5.283 1.00 97.06 121 TYR A CA 1
ATOM 921 C C . TYR A 1 121 ? -3.298 -5.903 5.523 1.00 97.06 121 TYR A C 1
ATOM 923 O O . TYR A 1 121 ? -2.969 -5.162 4.603 1.00 97.06 121 TYR A O 1
ATOM 931 N N . SER A 1 122 ? -2.828 -5.723 6.751 1.00 95.44 122 SER A N 1
ATOM 932 C CA . SER A 1 122 ? -1.752 -4.786 7.073 1.00 95.44 122 SER A CA 1
ATOM 933 C C . SER A 1 122 ? -0.636 -5.461 7.842 1.00 95.44 122 SER A C 1
ATOM 935 O O . SER A 1 122 ? -0.896 -6.371 8.624 1.00 95.44 122 SER A O 1
ATOM 937 N N . ALA A 1 123 ? 0.591 -4.997 7.640 1.00 93.50 123 ALA A N 1
ATOM 938 C CA . ALA A 1 123 ? 1.757 -5.557 8.303 1.00 93.50 123 ALA A CA 1
ATOM 939 C C . ALA A 1 123 ? 2.864 -4.524 8.544 1.00 93.50 123 ALA A C 1
ATOM 941 O O . ALA A 1 123 ? 2.817 -3.378 8.067 1.00 93.50 123 ALA A O 1
ATOM 942 N N . GLY A 1 124 ? 3.833 -4.948 9.355 1.00 89.81 124 GLY A N 1
ATOM 943 C CA . GLY A 1 124 ? 4.996 -4.188 9.792 1.00 89.81 124 GLY A CA 1
ATOM 944 C C . GLY A 1 124 ? 6.295 -4.929 9.512 1.00 89.81 124 GLY A C 1
ATOM 945 O O . GLY A 1 124 ? 6.310 -6.158 9.484 1.00 89.81 124 GLY A O 1
ATOM 946 N N . THR A 1 125 ? 7.388 -4.189 9.326 1.00 83.38 125 THR A N 1
ATOM 947 C CA . THR A 1 125 ? 8.747 -4.753 9.443 1.00 83.38 125 THR A CA 1
ATOM 948 C C . THR A 1 125 ? 9.160 -4.904 10.901 1.00 83.38 125 THR A C 1
ATOM 950 O O . THR A 1 125 ? 9.959 -5.765 11.242 1.00 83.38 125 THR A O 1
ATOM 953 N N . GLU A 1 126 ? 8.617 -4.041 11.752 1.00 84.19 126 GLU A N 1
ATOM 954 C CA . GLU A 1 126 ? 8.814 -4.011 13.191 1.00 84.19 126 GLU A CA 1
ATOM 955 C C . GLU A 1 126 ? 7.442 -3.854 13.854 1.00 84.19 126 GLU A C 1
ATOM 957 O O . GLU A 1 126 ? 6.487 -3.372 13.239 1.00 84.19 126 GLU A O 1
ATOM 962 N N . LEU A 1 127 ? 7.319 -4.244 15.120 1.00 80.00 127 LEU A N 1
ATOM 963 C CA . LEU A 1 127 ? 6.083 -4.056 15.875 1.00 80.00 127 LEU A CA 1
ATOM 964 C C . LEU A 1 127 ? 6.240 -2.932 16.892 1.00 80.00 127 LEU A C 1
ATOM 966 O O . LEU A 1 127 ? 7.259 -2.805 17.564 1.00 80.00 127 LEU A O 1
ATOM 970 N N . LYS A 1 128 ? 5.178 -2.140 17.032 1.00 81.75 128 LYS A N 1
ATOM 971 C CA . LYS A 1 128 ? 4.865 -1.458 18.292 1.00 81.75 128 LYS A CA 1
ATOM 972 C C . LYS A 1 128 ? 3.887 -2.303 19.089 1.00 81.75 128 LYS A C 1
ATOM 974 O O . LYS A 1 128 ? 3.188 -3.109 18.495 1.00 81.75 128 LYS A O 1
ATOM 979 N N . ASP A 1 129 ? 3.777 -2.048 20.387 1.00 80.69 129 ASP A N 1
ATOM 980 C CA . ASP A 1 129 ? 2.935 -2.842 21.292 1.00 80.69 129 ASP A CA 1
ATOM 981 C C . ASP A 1 129 ? 1.431 -2.775 20.976 1.00 80.69 129 ASP A C 1
ATOM 983 O O . ASP A 1 129 ? 0.689 -3.682 21.337 1.00 80.69 129 ASP A O 1
ATOM 987 N N . HIS A 1 130 ? 0.963 -1.699 20.332 1.00 88.31 130 HIS A N 1
ATOM 988 C CA . HIS A 1 130 ? -0.460 -1.459 20.089 1.00 88.31 130 HIS A CA 1
ATOM 989 C C . HIS A 1 130 ? -0.723 -0.646 18.811 1.00 88.31 130 HIS A C 1
ATOM 991 O O . HIS A 1 130 ? 0.135 0.096 18.306 1.00 88.31 130 HIS A O 1
ATOM 997 N N . ILE A 1 131 ? -1.950 -0.768 18.294 1.00 94.19 131 ILE A N 1
ATOM 998 C CA . ILE A 1 131 ? -2.483 0.130 17.263 1.00 94.19 131 ILE A CA 1
ATOM 999 C C . ILE A 1 131 ? -2.528 1.548 17.842 1.00 94.19 131 ILE A C 1
ATOM 1001 O O . ILE A 1 131 ? -2.898 1.745 18.995 1.00 94.19 131 ILE A O 1
ATOM 1005 N N . ASN A 1 132 ? -2.137 2.542 17.045 1.00 95.00 132 ASN A N 1
ATOM 1006 C CA . ASN A 1 132 ? -2.109 3.940 17.448 1.00 95.00 132 ASN A CA 1
ATOM 1007 C C . ASN A 1 132 ? -3.509 4.366 17.958 1.00 95.00 132 ASN A C 1
ATOM 1009 O O . ASN A 1 132 ? -4.462 4.357 17.170 1.00 95.00 132 ASN A O 1
ATOM 1013 N N . PRO A 1 133 ? -3.648 4.780 19.233 1.00 95.75 133 PRO A N 1
ATOM 1014 C CA . PRO A 1 133 ? -4.948 5.108 19.817 1.00 95.75 133 PRO A CA 1
ATOM 1015 C C . PRO A 1 133 ? -5.654 6.276 19.119 1.00 95.75 133 PRO A C 1
ATOM 1017 O O . PRO A 1 133 ? -6.881 6.282 19.017 1.00 95.75 133 PRO A O 1
ATOM 1020 N N . ASP A 1 134 ? -4.899 7.241 18.585 1.00 96.88 134 ASP A N 1
ATOM 1021 C CA . ASP A 1 134 ? -5.460 8.348 17.809 1.00 96.88 134 ASP A CA 1
ATOM 1022 C C . ASP A 1 134 ? -6.018 7.861 16.474 1.00 96.88 134 ASP A C 1
ATOM 1024 O O . ASP A 1 134 ? -7.104 8.278 16.077 1.00 96.88 134 ASP A O 1
ATOM 1028 N N . ALA A 1 135 ? -5.350 6.905 15.821 1.00 96.31 135 ALA A N 1
ATOM 1029 C CA . ALA A 1 135 ? -5.884 6.278 14.617 1.00 96.31 135 ALA A CA 1
ATOM 1030 C C . ALA A 1 135 ? -7.208 5.552 14.913 1.00 96.31 135 ALA A C 1
ATOM 1032 O O . ALA A 1 135 ? -8.182 5.731 14.182 1.00 96.31 135 ALA A O 1
ATOM 1033 N N . VAL A 1 136 ? -7.279 4.787 16.010 1.00 96.88 136 VAL A N 1
ATOM 1034 C CA . VAL A 1 136 ? -8.514 4.109 16.451 1.00 96.88 136 VAL A CA 1
ATOM 1035 C C . VAL A 1 136 ? -9.627 5.121 16.715 1.00 96.88 136 VAL A C 1
ATOM 1037 O O . VAL A 1 136 ? -10.742 4.972 16.208 1.00 96.88 136 VAL A O 1
ATOM 1040 N N . ARG A 1 137 ? -9.331 6.174 17.484 1.00 97.56 137 ARG A N 1
ATOM 1041 C CA . ARG A 1 137 ? -10.283 7.236 17.823 1.00 97.56 137 ARG A CA 1
ATOM 1042 C C . ARG A 1 137 ? -10.805 7.947 16.575 1.00 97.56 137 ARG A C 1
ATOM 1044 O O . ARG A 1 137 ? -12.013 8.151 16.458 1.00 97.56 137 ARG A O 1
ATOM 1051 N N . MET A 1 138 ? -9.924 8.294 15.641 1.00 98.12 138 MET A N 1
ATOM 1052 C CA . MET A 1 138 ? -10.291 8.995 14.411 1.00 98.12 138 MET A CA 1
ATOM 1053 C C . MET A 1 138 ? -11.100 8.106 13.461 1.00 98.12 138 MET A C 1
ATOM 1055 O O . MET A 1 138 ? -12.108 8.561 12.923 1.00 98.12 138 MET A O 1
ATOM 1059 N N . MET A 1 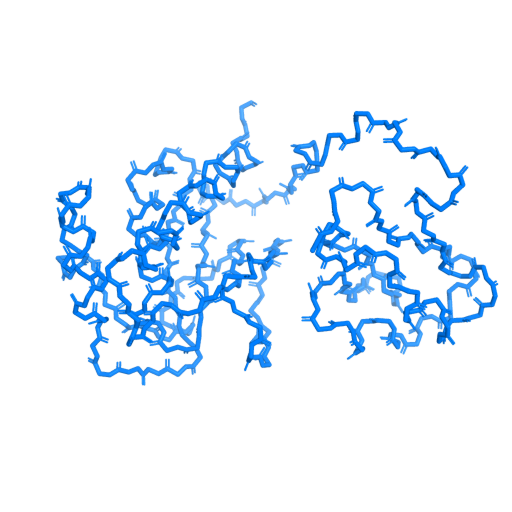139 ? -10.761 6.821 13.333 1.00 97.88 139 MET A N 1
ATOM 1060 C CA . MET A 1 139 ? -11.542 5.870 12.530 1.00 97.88 139 MET A CA 1
ATOM 1061 C C . MET A 1 139 ? -12.939 5.608 13.105 1.00 97.88 139 MET A C 1
ATOM 1063 O O . MET A 1 139 ? -13.916 5.566 12.349 1.00 97.88 139 MET A O 1
ATOM 1067 N N . LYS A 1 140 ? -13.067 5.529 14.438 1.00 97.31 140 LYS A N 1
ATOM 1068 C CA . LYS A 1 140 ? -14.373 5.494 15.118 1.00 97.31 140 LYS A CA 1
ATOM 1069 C C . LYS A 1 140 ? -15.174 6.762 14.828 1.00 97.31 140 LYS A C 1
ATOM 1071 O O . LYS A 1 140 ? -16.333 6.667 14.437 1.00 97.31 140 LYS A O 1
ATOM 1076 N N . LYS A 1 141 ? -14.552 7.936 14.974 1.00 97.44 141 LYS A N 1
ATOM 1077 C CA . LYS A 1 141 ? -15.189 9.246 14.762 1.00 97.44 141 LYS A CA 1
ATOM 1078 C C . LYS A 1 141 ? -15.683 9.438 13.324 1.00 97.44 141 LYS A C 1
ATOM 1080 O O . LYS A 1 141 ? -16.806 9.886 13.134 1.00 97.44 141 LYS A O 1
ATOM 1085 N N . MET A 1 142 ? -14.853 9.126 12.329 1.00 97.50 142 MET A N 1
ATOM 1086 C CA . MET A 1 142 ? -15.138 9.431 10.920 1.00 97.50 142 MET A CA 1
ATOM 1087 C C . MET A 1 142 ? -15.970 8.349 10.223 1.00 97.50 142 MET A C 1
ATOM 1089 O O . MET A 1 142 ? -16.815 8.668 9.391 1.00 97.50 142 MET A O 1
ATOM 1093 N N . TYR A 1 143 ? -15.756 7.070 10.551 1.00 96.31 143 TYR A N 1
ATOM 1094 C CA . TYR A 1 143 ? -16.359 5.951 9.813 1.00 96.31 143 TYR A CA 1
ATOM 1095 C C . TYR A 1 143 ? -17.176 4.995 10.680 1.00 96.31 143 TYR A C 1
ATOM 1097 O O . TYR A 1 143 ? -17.753 4.056 10.122 1.00 96.31 143 TYR A O 1
ATOM 1105 N N . GLY A 1 144 ? -17.212 5.197 12.001 1.00 96.62 144 GLY A N 1
ATOM 1106 C CA . GLY A 1 144 ? -17.833 4.261 12.936 1.00 96.62 144 GLY A CA 1
ATOM 1107 C C . GLY A 1 144 ? -17.089 2.928 13.044 1.00 96.62 144 GLY A C 1
ATOM 1108 O O . GLY A 1 144 ? -17.698 1.938 13.428 1.00 96.62 144 GLY A O 1
ATOM 1109 N N . ILE A 1 145 ? -15.802 2.872 12.670 1.00 96.50 145 ILE A N 1
ATOM 1110 C CA . ILE A 1 145 ? -15.022 1.626 12.656 1.00 96.50 145 ILE A CA 1
ATOM 1111 C C . ILE A 1 145 ? -14.139 1.550 13.895 1.00 96.50 145 ILE A C 1
ATOM 1113 O O . ILE A 1 145 ? -13.248 2.379 14.083 1.00 96.50 145 ILE A O 1
ATOM 1117 N N . ASN A 1 146 ? -14.332 0.509 14.699 1.00 95.00 146 ASN A N 1
ATOM 1118 C CA . ASN A 1 146 ? -13.378 0.122 15.724 1.00 95.00 146 ASN A CA 1
ATOM 1119 C C . ASN A 1 146 ? -12.365 -0.876 15.148 1.00 95.00 146 ASN A C 1
ATOM 1121 O O . ASN A 1 146 ? -12.655 -2.062 15.030 1.00 95.00 146 ASN A O 1
ATOM 1125 N N . MET A 1 147 ? -11.176 -0.400 14.779 1.00 92.88 147 MET A N 1
ATOM 1126 C CA . MET A 1 147 ? -10.169 -1.255 14.133 1.00 92.88 147 MET A CA 1
ATOM 1127 C C . MET A 1 147 ? -9.709 -2.415 15.027 1.00 92.88 147 MET A C 1
ATOM 1129 O O . MET A 1 147 ? -9.451 -3.504 14.527 1.00 92.88 147 MET A O 1
ATOM 1133 N N . GLU A 1 148 ? -9.673 -2.214 16.344 1.00 93.69 148 GLU A N 1
ATOM 1134 C CA . GLU A 1 148 ? -9.177 -3.199 17.317 1.00 93.69 148 GLU A CA 1
ATOM 1135 C C . GLU A 1 148 ? -10.078 -4.439 17.455 1.00 93.69 148 GLU A C 1
ATOM 1137 O O . GLU A 1 148 ? -9.655 -5.441 18.016 1.00 93.69 148 GLU A O 1
ATOM 1142 N N . GLU A 1 149 ? -11.314 -4.411 16.940 1.00 92.44 149 GLU A N 1
ATOM 1143 C CA . GLU A 1 149 ? -12.217 -5.574 16.989 1.00 92.44 149 GLU A CA 1
ATOM 1144 C C . GLU A 1 149 ? -11.792 -6.700 16.046 1.00 92.44 149 GLU A C 1
ATOM 1146 O O . GLU A 1 149 ? -12.071 -7.868 16.307 1.00 92.44 149 GLU A O 1
ATOM 1151 N N . THR A 1 150 ? -11.141 -6.359 14.932 1.00 87.81 150 THR A N 1
ATOM 1152 C CA . THR A 1 150 ? -10.790 -7.330 13.881 1.00 87.81 150 THR A CA 1
ATOM 1153 C C . THR A 1 150 ? -9.336 -7.239 13.432 1.00 87.81 150 THR A C 1
ATOM 1155 O O . THR A 1 150 ? -8.918 -8.009 12.566 1.00 87.81 150 THR A O 1
ATOM 1158 N N . GLN A 1 151 ? -8.565 -6.296 13.982 1.00 93.25 151 GLN A N 1
ATOM 1159 C CA . GLN A 1 151 ? -7.190 -6.017 13.583 1.00 93.25 151 GLN A CA 1
ATOM 1160 C C . GLN A 1 151 ? -6.271 -5.956 14.798 1.00 93.25 151 GLN A C 1
ATOM 1162 O O . GLN A 1 151 ? -6.660 -5.546 15.887 1.00 93.25 151 GLN A O 1
ATOM 1167 N N . HIS A 1 152 ? -5.018 -6.323 14.563 1.00 93.69 152 HIS A N 1
ATOM 1168 C CA . HIS A 1 152 ? -3.902 -6.161 15.481 1.00 93.69 152 HIS A CA 1
ATOM 1169 C C . HIS A 1 152 ? -2.637 -5.865 14.665 1.00 93.69 152 HIS A C 1
ATOM 1171 O O . HIS A 1 152 ? -2.610 -6.035 13.438 1.00 93.69 152 HIS A O 1
ATOM 1177 N N . ASN A 1 153 ? -1.616 -5.372 15.354 1.00 91.62 153 ASN A N 1
ATOM 1178 C CA . ASN A 1 153 ? -0.251 -5.216 14.868 1.00 91.62 153 ASN A CA 1
ATOM 1179 C C . ASN A 1 153 ? 0.369 -6.595 14.587 1.00 91.62 153 ASN A C 1
ATOM 1181 O O . ASN A 1 153 ? 0.399 -7.446 15.470 1.00 91.62 153 ASN A O 1
ATOM 1185 N N . LYS A 1 154 ? 0.864 -6.807 13.370 1.00 93.25 154 LYS A N 1
ATOM 1186 C CA . LYS A 1 154 ? 1.416 -8.086 12.905 1.00 93.25 154 LYS A CA 1
ATOM 1187 C C . LYS A 1 154 ? 2.596 -7.876 11.963 1.00 93.25 154 LYS A C 1
ATOM 1189 O O . LYS A 1 154 ? 2.680 -6.837 11.295 1.00 93.25 154 LYS A O 1
ATOM 1194 N N . LEU A 1 155 ? 3.538 -8.819 11.957 1.00 92.06 155 LEU A N 1
ATOM 1195 C CA . LEU A 1 155 ? 4.689 -8.760 11.061 1.00 92.06 155 LEU A CA 1
ATOM 1196 C C . LEU A 1 155 ? 4.280 -9.177 9.652 1.00 92.06 155 LEU A C 1
ATOM 1198 O O . LEU A 1 155 ? 3.228 -9.775 9.430 1.00 92.06 155 LEU A O 1
ATOM 1202 N N . ILE A 1 156 ? 5.128 -8.854 8.679 1.00 89.44 156 ILE A N 1
ATOM 1203 C CA . ILE A 1 156 ? 4.921 -9.273 7.289 1.00 89.44 156 ILE A CA 1
ATOM 1204 C C . ILE A 1 156 ? 4.875 -10.800 7.130 1.00 89.44 156 ILE A C 1
ATOM 1206 O O . ILE A 1 156 ? 4.199 -11.306 6.245 1.00 89.44 156 ILE A O 1
ATOM 1210 N N . GLU A 1 157 ? 5.555 -11.521 8.017 1.00 89.56 157 GLU A N 1
ATOM 1211 C CA . GLU A 1 157 ? 5.599 -12.986 8.066 1.00 89.56 157 GLU A CA 1
ATOM 1212 C C . GLU A 1 157 ? 4.306 -13.598 8.633 1.00 89.56 157 GLU A C 1
ATOM 1214 O O . GLU A 1 157 ? 4.016 -14.765 8.377 1.00 89.56 157 GLU A O 1
ATOM 1219 N N . ASP A 1 158 ? 3.510 -12.807 9.361 1.00 93.19 158 ASP A N 1
ATOM 1220 C CA . ASP A 1 158 ? 2.279 -13.248 10.030 1.00 93.19 158 ASP A CA 1
ATOM 1221 C C . ASP A 1 158 ? 1.023 -13.068 9.159 1.00 93.19 158 ASP A C 1
ATOM 1223 O O . ASP A 1 158 ? -0.089 -13.399 9.582 1.00 93.19 158 ASP A O 1
ATOM 1227 N N . ILE A 1 159 ? 1.164 -12.503 7.956 1.00 94.19 159 ILE A N 1
ATOM 1228 C CA . ILE A 1 159 ? 0.062 -12.352 7.001 1.00 94.19 159 ILE A CA 1
ATOM 1229 C C . ILE A 1 159 ? 0.170 -13.378 5.866 1.00 94.19 159 ILE A C 1
ATOM 1231 O O . ILE A 1 159 ? 1.267 -13.836 5.545 1.00 94.19 159 ILE A O 1
ATOM 1235 N N . PRO A 1 160 ? -0.950 -13.738 5.212 1.00 94.00 160 PRO A N 1
ATOM 1236 C CA . PRO A 1 160 ? -0.899 -14.536 3.993 1.00 94.00 160 PRO A CA 1
ATOM 1237 C C . PRO A 1 160 ? -0.034 -13.871 2.918 1.00 94.00 160 PRO A C 1
ATOM 1239 O O . PRO A 1 160 ? 0.013 -12.643 2.836 1.00 94.00 160 PRO A O 1
ATOM 1242 N N . SER A 1 161 ? 0.587 -14.682 2.057 1.00 92.56 161 SER A N 1
ATOM 1243 C CA . SER A 1 161 ? 1.356 -14.188 0.912 1.00 92.56 161 SER A CA 1
ATOM 1244 C C . SER A 1 161 ? 0.494 -13.250 0.054 1.00 92.56 161 SER A C 1
ATOM 1246 O O . SER A 1 161 ? -0.555 -13.689 -0.434 1.00 92.56 161 SER A O 1
ATOM 1248 N N . PRO A 1 162 ? 0.887 -11.972 -0.091 1.00 93.81 162 PRO A N 1
ATOM 1249 C CA . PRO A 1 162 ? 0.082 -10.997 -0.806 1.00 93.81 162 PRO A CA 1
ATOM 1250 C C . PRO A 1 162 ? 0.322 -11.054 -2.314 1.00 93.81 162 PRO A C 1
ATOM 1252 O O . PRO A 1 162 ? 1.455 -11.164 -2.778 1.00 93.81 162 PRO A O 1
ATOM 1255 N N . ASP A 1 163 ? -0.746 -10.876 -3.083 1.00 93.31 163 ASP A N 1
ATOM 1256 C CA . ASP A 1 163 ? -0.665 -10.662 -4.528 1.00 93.31 163 ASP A CA 1
ATOM 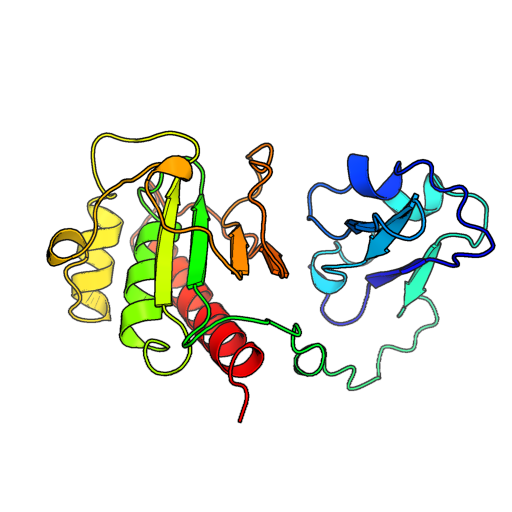1257 C C . ASP A 1 163 ? -0.241 -9.221 -4.839 1.00 93.31 163 ASP A C 1
ATOM 1259 O O . ASP A 1 163 ? 0.484 -8.956 -5.800 1.00 93.31 163 ASP A O 1
ATOM 1263 N N . VAL A 1 164 ? -0.662 -8.287 -3.980 1.00 92.00 164 VAL A N 1
ATOM 1264 C CA . VAL A 1 164 ? -0.425 -6.850 -4.114 1.00 92.00 164 VAL A CA 1
ATOM 1265 C C . VAL A 1 164 ? 0.141 -6.275 -2.820 1.00 92.00 164 VAL A C 1
ATOM 1267 O O . VAL A 1 164 ? -0.418 -6.484 -1.744 1.00 92.00 164 VAL A O 1
ATOM 1270 N N . VAL A 1 165 ? 1.208 -5.481 -2.914 1.00 91.69 165 VAL A N 1
ATOM 1271 C CA . VAL A 1 165 ? 1.817 -4.802 -1.760 1.00 91.69 165 VAL A CA 1
ATOM 1272 C C . VAL A 1 165 ? 1.752 -3.286 -1.911 1.00 91.69 165 VAL A C 1
ATOM 1274 O O . VAL A 1 165 ? 2.210 -2.710 -2.893 1.00 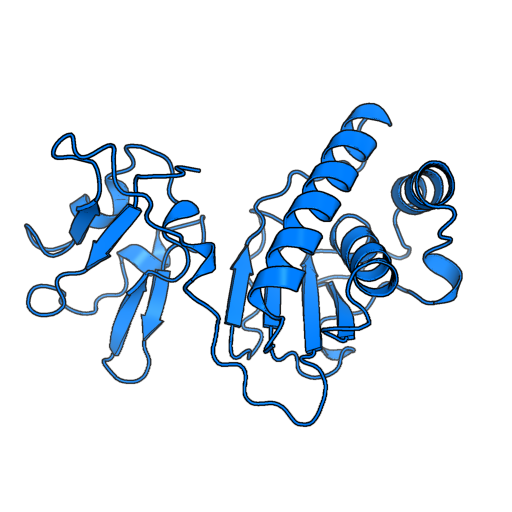91.69 165 VAL A O 1
ATOM 1277 N N . ILE A 1 166 ? 1.223 -2.617 -0.893 1.00 91.88 166 ILE A N 1
ATOM 1278 C CA . ILE A 1 166 ? 1.103 -1.163 -0.833 1.00 91.88 166 ILE A CA 1
ATOM 1279 C C . ILE A 1 166 ? 1.999 -0.635 0.282 1.00 91.88 166 ILE A C 1
ATOM 1281 O O . ILE A 1 166 ? 1.697 -0.784 1.468 1.00 91.88 166 ILE A O 1
ATOM 1285 N N . PHE A 1 167 ? 3.097 0.021 -0.078 1.00 88.00 167 PHE A N 1
ATOM 1286 C CA . PHE A 1 167 ? 3.996 0.641 0.893 1.00 88.00 167 PHE A CA 1
ATOM 1287 C C . PHE A 1 167 ? 3.475 2.018 1.324 1.00 88.00 167 PHE A C 1
ATOM 1289 O O . PHE A 1 167 ? 3.046 2.828 0.503 1.00 88.00 167 PHE A O 1
ATOM 1296 N N . MET A 1 168 ? 3.527 2.305 2.627 1.00 84.44 168 MET A N 1
ATOM 1297 C CA . MET A 1 168 ? 2.922 3.503 3.225 1.00 84.44 168 MET A CA 1
ATOM 1298 C C . MET A 1 168 ? 3.934 4.390 3.975 1.00 84.44 168 MET A C 1
ATOM 1300 O O . MET A 1 168 ? 3.684 4.795 5.111 1.00 84.44 168 MET A O 1
ATOM 1304 N N . GLY A 1 169 ? 5.083 4.703 3.359 1.00 68.88 169 GLY A N 1
ATOM 1305 C CA . GLY A 1 169 ? 6.071 5.647 3.905 1.00 68.88 169 GLY A CA 1
ATOM 1306 C C . GLY A 1 169 ? 7.432 5.644 3.189 1.00 68.88 169 GLY A C 1
ATOM 1307 O O . GLY A 1 169 ? 7.764 4.701 2.478 1.00 68.88 169 GLY A O 1
ATOM 1308 N N . CYS A 1 170 ? 8.224 6.706 3.399 1.00 53.69 170 CYS A N 1
ATOM 1309 C CA . CYS A 1 170 ? 9.497 6.964 2.696 1.00 53.69 170 CYS A CA 1
ATOM 1310 C C . CYS A 1 170 ? 10.770 6.459 3.412 1.00 53.69 170 CYS A C 1
ATOM 1312 O O . CYS A 1 170 ? 11.861 6.612 2.872 1.00 53.69 170 CYS A O 1
ATOM 1314 N N . ASN A 1 171 ? 10.662 5.890 4.620 1.00 52.06 171 ASN A N 1
ATOM 1315 C CA . ASN A 1 171 ? 11.818 5.688 5.514 1.00 52.06 171 ASN A CA 1
ATOM 1316 C C . ASN A 1 171 ? 12.148 4.225 5.836 1.00 52.06 171 ASN A C 1
ATOM 1318 O O . ASN A 1 171 ? 12.825 3.961 6.825 1.00 52.06 171 ASN A O 1
ATOM 1322 N N . VAL A 1 172 ? 11.698 3.271 5.025 1.00 45.94 172 VAL A N 1
ATOM 1323 C CA . VAL A 1 172 ? 12.054 1.859 5.208 1.00 45.94 172 VAL A CA 1
ATOM 1324 C C . VAL A 1 172 ? 12.775 1.336 3.984 1.00 45.94 172 VAL A C 1
ATOM 1326 O O . VAL A 1 172 ? 12.299 1.494 2.860 1.00 45.94 172 VAL A O 1
ATOM 1329 N N . SER A 1 173 ? 13.911 0.677 4.232 1.00 48.72 173 SER A N 1
ATOM 1330 C CA . SER A 1 173 ? 14.408 -0.379 3.355 1.00 48.72 173 SER A CA 1
ATOM 1331 C C . SER A 1 173 ? 13.233 -1.324 3.150 1.00 48.72 173 SER A C 1
ATOM 1333 O O . SER A 1 173 ? 12.810 -1.981 4.100 1.00 48.72 173 SER A O 1
ATOM 1335 N N . CYS A 1 174 ? 12.611 -1.268 1.974 1.00 53.88 174 CYS A N 1
ATOM 1336 C CA . CYS A 1 174 ? 11.392 -2.020 1.733 1.00 53.88 174 CYS A CA 1
ATOM 1337 C C . CYS A 1 174 ? 11.738 -3.500 1.923 1.00 53.88 174 CYS A C 1
ATOM 1339 O O . CYS A 1 174 ? 12.668 -3.971 1.261 1.00 53.88 174 CYS A O 1
ATOM 1341 N N . PRO A 1 175 ? 11.070 -4.226 2.840 1.00 59.47 175 PRO A N 1
ATOM 1342 C CA . PRO A 1 175 ? 11.237 -5.667 2.892 1.00 59.47 175 PRO A CA 1
ATOM 1343 C C . PRO A 1 175 ? 10.922 -6.199 1.494 1.00 59.47 175 PRO A C 1
ATOM 1345 O O . PRO A 1 175 ? 9.978 -5.730 0.850 1.00 59.47 175 PRO A O 1
ATOM 1348 N N . ASN A 1 176 ? 11.747 -7.116 0.992 1.00 66.69 176 ASN A N 1
ATOM 1349 C CA . ASN A 1 176 ? 11.461 -7.771 -0.274 1.00 66.69 176 ASN A CA 1
ATOM 1350 C C . ASN A 1 176 ? 10.268 -8.705 -0.041 1.00 66.69 176 ASN A C 1
ATOM 1352 O O . ASN A 1 176 ? 10.453 -9.847 0.367 1.00 66.69 176 ASN A O 1
ATOM 1356 N N . VAL A 1 177 ? 9.053 -8.170 -0.184 1.00 76.00 177 VAL A N 1
ATOM 1357 C CA . VAL A 1 177 ? 7.800 -8.917 -0.055 1.00 76.00 177 VAL A CA 1
ATOM 1358 C C . VAL A 1 177 ? 7.427 -9.416 -1.448 1.00 76.00 177 VAL A C 1
ATOM 1360 O O . VAL A 1 177 ? 7.056 -8.589 -2.293 1.00 76.00 177 VAL A O 1
ATOM 1363 N N . PRO A 1 178 ? 7.531 -10.731 -1.716 1.00 80.12 178 PRO A N 1
ATOM 1364 C CA . PRO A 1 178 ? 7.120 -11.293 -2.994 1.00 80.12 178 PRO A CA 1
ATOM 1365 C C . PRO A 1 178 ? 5.661 -10.930 -3.268 1.00 80.12 178 PRO A C 1
ATOM 1367 O O . PRO A 1 178 ? 4.801 -11.135 -2.415 1.00 80.12 178 PRO A O 1
ATOM 1370 N N . SER A 1 179 ? 5.412 -10.323 -4.423 1.00 85.12 179 SER A N 1
ATOM 1371 C CA . SER A 1 179 ? 4.089 -9.879 -4.864 1.00 85.12 179 SER A CA 1
ATOM 1372 C C . SER A 1 179 ? 4.099 -9.660 -6.373 1.00 85.12 179 SER A C 1
ATOM 1374 O O . SER A 1 179 ? 5.140 -9.341 -6.951 1.00 85.12 179 SER A O 1
ATOM 1376 N N . GLN A 1 180 ? 2.939 -9.823 -7.005 1.00 86.69 180 GLN A N 1
ATOM 1377 C CA . GLN A 1 180 ? 2.757 -9.618 -8.445 1.00 86.69 180 GLN A CA 1
ATOM 1378 C C . GLN A 1 180 ? 2.741 -8.122 -8.782 1.00 86.69 180 GLN A C 1
ATOM 1380 O O . GLN A 1 180 ? 3.244 -7.691 -9.81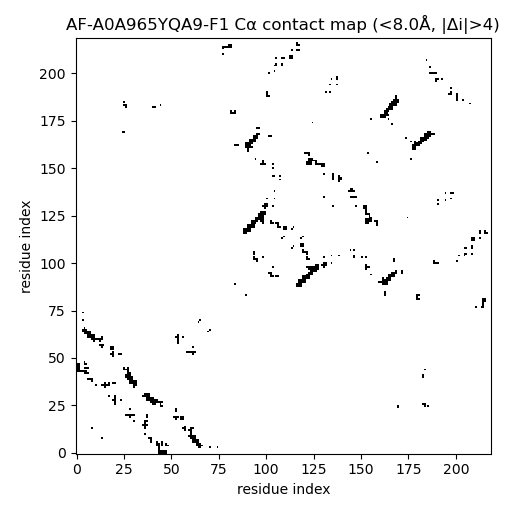9 1.00 86.69 180 GLN A O 1
ATOM 1385 N N . TYR A 1 181 ? 2.227 -7.306 -7.860 1.00 84.62 181 TYR A N 1
ATOM 1386 C CA . TYR A 1 181 ? 2.201 -5.855 -7.986 1.00 84.62 181 TYR A CA 1
ATOM 1387 C C . TYR A 1 181 ? 2.609 -5.169 -6.686 1.00 84.62 181 TYR A C 1
ATOM 1389 O O . TYR A 1 181 ? 2.252 -5.610 -5.595 1.00 84.62 181 TYR A O 1
ATOM 1397 N N . ALA A 1 182 ? 3.321 -4.044 -6.793 1.00 83.94 182 ALA A N 1
ATOM 1398 C CA . ALA A 1 182 ? 3.504 -3.172 -5.642 1.00 83.94 182 ALA A CA 1
ATOM 1399 C C . ALA A 1 182 ? 3.567 -1.694 -6.023 1.00 83.94 182 ALA A C 1
ATOM 1401 O O . ALA A 1 182 ? 4.209 -1.338 -7.010 1.00 83.94 182 ALA A O 1
ATOM 1402 N N . GLU A 1 183 ? 2.990 -0.841 -5.179 1.00 83.00 183 GLU A N 1
ATOM 1403 C CA . GLU A 1 183 ? 3.055 0.620 -5.291 1.00 83.00 183 GLU A CA 1
ATOM 1404 C C . GLU A 1 183 ? 3.358 1.266 -3.929 1.00 83.00 183 GLU A C 1
ATOM 1406 O O . GLU A 1 183 ? 3.153 0.667 -2.871 1.00 83.00 183 GLU A O 1
ATOM 1411 N N . ASN A 1 184 ? 3.873 2.499 -3.935 1.00 84.56 184 ASN A N 1
ATOM 1412 C CA . ASN A 1 184 ? 4.113 3.273 -2.716 1.00 84.56 184 ASN A CA 1
ATOM 1413 C C . ASN A 1 184 ? 3.213 4.508 -2.696 1.00 84.56 184 ASN A C 1
ATOM 1415 O O . ASN A 1 184 ? 3.273 5.362 -3.579 1.00 84.56 184 ASN A O 1
ATOM 1419 N N . TRP A 1 185 ? 2.395 4.632 -1.657 1.00 86.25 185 TRP A N 1
ATOM 1420 C CA . TRP A 1 185 ? 1.461 5.744 -1.517 1.00 86.25 185 TRP A CA 1
ATOM 1421 C C . TRP A 1 185 ? 2.099 7.039 -1.018 1.00 86.25 185 TRP A C 1
ATOM 1423 O O . TRP A 1 185 ? 1.471 8.089 -1.144 1.00 86.25 185 TRP A O 1
ATOM 1433 N N . GLY A 1 186 ? 3.329 6.985 -0.495 1.00 80.81 186 GLY A N 1
ATOM 1434 C CA . GLY A 1 186 ? 4.116 8.167 -0.140 1.00 80.81 186 GLY A CA 1
ATOM 1435 C C . GLY A 1 186 ? 3.438 9.068 0.893 1.00 80.81 186 GLY A C 1
ATOM 1436 O O . GLY A 1 186 ? 3.505 10.286 0.776 1.00 80.81 186 GLY A O 1
ATOM 1437 N N . LEU A 1 187 ? 2.735 8.476 1.862 1.00 84.31 187 LEU A N 1
ATOM 1438 C CA . LEU A 1 187 ? 1.943 9.207 2.852 1.00 84.31 187 LEU A CA 1
ATOM 1439 C C . LEU A 1 187 ? 2.786 9.607 4.064 1.00 84.31 187 LEU A C 1
ATOM 1441 O O . LEU A 1 187 ? 3.523 8.777 4.609 1.00 84.31 187 LEU A O 1
ATOM 1445 N N . ASP A 1 188 ? 2.611 10.840 4.532 1.00 85.12 188 ASP A N 1
ATOM 1446 C CA . ASP A 1 188 ? 3.217 11.327 5.772 1.00 85.12 188 ASP A CA 1
ATOM 1447 C C . ASP A 1 188 ? 2.652 10.603 7.001 1.00 85.12 188 ASP A C 1
ATOM 1449 O O . ASP A 1 188 ? 1.494 10.191 7.022 1.00 85.12 188 ASP A O 1
ATOM 1453 N N . ASP A 1 189 ? 3.474 10.430 8.042 1.00 87.19 189 ASP A N 1
ATOM 1454 C CA . ASP A 1 189 ? 3.011 9.845 9.304 1.00 87.19 189 ASP A CA 1
ATOM 1455 C C . ASP A 1 189 ? 2.262 10.901 10.137 1.00 87.19 189 ASP A C 1
ATOM 1457 O O . ASP A 1 189 ? 2.867 11.924 10.484 1.00 87.19 189 ASP A O 1
ATOM 1461 N N . PRO A 1 190 ? 0.979 10.685 10.484 1.00 92.06 190 PRO A N 1
ATOM 1462 C CA . PRO A 1 190 ? 0.240 11.607 11.336 1.00 92.06 190 PRO A CA 1
ATOM 1463 C C . PRO A 1 190 ? 0.499 11.370 12.831 1.00 92.06 190 PRO A C 1
ATOM 1465 O O . PRO A 1 190 ? 0.020 12.138 13.659 1.00 92.06 190 PRO A O 1
ATOM 1468 N N . SER A 1 191 ? 1.244 10.325 13.215 1.00 90.38 191 SER A N 1
ATOM 1469 C CA . SER A 1 191 ? 1.474 9.987 14.625 1.00 90.38 191 SER A CA 1
ATOM 1470 C C . SER A 1 191 ? 2.085 11.160 15.403 1.00 90.38 191 SER A C 1
ATOM 1472 O O . SER A 1 191 ? 3.129 11.688 15.023 1.00 90.38 191 SER A O 1
ATOM 1474 N N . GLY A 1 192 ? 1.446 11.549 16.511 1.00 92.62 192 GLY A N 1
ATOM 1475 C CA . GLY A 1 192 ? 1.868 12.686 17.339 1.00 92.62 192 GLY A CA 1
ATOM 1476 C C . GLY A 1 192 ? 1.496 14.067 16.782 1.00 92.62 192 GLY A C 1
ATOM 1477 O O . GLY A 1 192 ? 1.888 15.073 17.371 1.00 92.62 192 GLY A O 1
ATOM 1478 N N . LYS A 1 193 ? 0.760 14.134 15.665 1.00 94.69 193 LYS A N 1
ATOM 1479 C CA . LYS A 1 193 ? 0.217 15.377 15.097 1.00 94.69 193 LYS A CA 1
ATOM 1480 C C . LYS A 1 193 ? -1.238 15.608 15.532 1.00 94.69 193 LYS A C 1
ATOM 1482 O O . LYS A 1 193 ? -1.804 14.833 16.297 1.00 94.69 193 LYS A O 1
ATOM 1487 N N . SER A 1 194 ? -1.833 16.705 15.062 1.00 97.19 194 SER A N 1
ATOM 1488 C CA . SER A 1 194 ? -3.217 17.083 15.360 1.00 97.19 194 SER A CA 1
ATOM 1489 C C . SER A 1 194 ? -4.247 16.172 14.678 1.00 97.19 194 SER A C 1
ATOM 1491 O O . SER A 1 194 ? -3.962 15.529 13.668 1.00 97.19 194 SER A O 1
ATOM 1493 N N . ASP A 1 195 ? -5.484 16.196 15.181 1.00 97.25 195 ASP A N 1
ATOM 1494 C CA . ASP A 1 195 ? -6.635 15.528 14.554 1.00 97.25 195 ASP A CA 1
ATOM 1495 C C . ASP A 1 195 ? -6.829 15.931 13.083 1.00 97.25 195 ASP A C 1
ATOM 1497 O O . ASP A 1 195 ? -7.213 15.097 12.270 1.00 97.25 195 ASP A O 1
ATOM 1501 N N . GLU A 1 196 ? -6.531 17.184 12.730 1.00 97.06 196 GLU A N 1
ATOM 1502 C CA . GLU A 1 196 ? -6.613 17.681 11.350 1.00 97.06 196 GLU A CA 1
ATOM 1503 C C . GLU A 1 196 ? -5.620 16.958 10.424 1.00 97.06 196 GLU A C 1
ATOM 1505 O O . GLU A 1 196 ? -5.949 16.611 9.292 1.00 97.06 196 GLU A O 1
ATOM 1510 N N . GLU A 1 197 ? -4.409 16.671 10.905 1.00 96.56 197 GLU A N 1
ATOM 1511 C CA . GLU A 1 197 ? -3.404 15.932 10.134 1.00 96.56 197 GLU A CA 1
ATOM 1512 C C . GLU A 1 197 ? -3.781 14.452 9.985 1.00 96.56 197 GLU A C 1
ATOM 1514 O O . GLU A 1 197 ? -3.549 13.846 8.932 1.00 96.56 197 GLU A O 1
ATOM 1519 N N . PHE A 1 198 ? -4.419 13.874 11.008 1.00 97.31 198 PHE A N 1
ATOM 1520 C CA . PHE A 1 198 ? -5.026 12.548 10.903 1.00 97.31 198 PHE A CA 1
ATOM 1521 C C . PHE A 1 198 ? -6.148 12.531 9.871 1.00 97.31 198 PHE A C 1
ATOM 1523 O O . PHE A 1 198 ? -6.163 11.648 9.020 1.00 97.31 198 PHE A O 1
ATOM 1530 N N . GLU A 1 199 ? -7.056 13.504 9.911 1.00 97.06 199 GLU A N 1
ATOM 1531 C CA . GLU A 1 199 ? -8.164 13.613 8.965 1.00 97.06 199 GLU A CA 1
ATOM 1532 C C . GLU A 1 199 ? -7.662 13.714 7.521 1.00 97.06 199 GLU A C 1
ATOM 1534 O O . GLU A 1 199 ? -8.080 12.916 6.681 1.00 97.06 199 GLU A O 1
ATOM 1539 N N . LYS A 1 200 ? -6.689 14.595 7.249 1.00 95.94 200 LYS A N 1
ATOM 1540 C CA . LYS A 1 200 ? -6.043 14.701 5.928 1.00 95.94 200 LYS A CA 1
ATOM 1541 C C . LYS A 1 200 ? -5.435 13.374 5.480 1.00 95.94 200 LYS A C 1
ATOM 1543 O O . LYS A 1 200 ? -5.621 12.957 4.338 1.00 95.94 200 LYS A O 1
ATOM 1548 N N . THR A 1 201 ? -4.722 12.689 6.376 1.00 95.06 201 THR A N 1
ATOM 1549 C CA . THR A 1 201 ? -4.088 11.399 6.063 1.00 95.06 201 THR A CA 1
ATOM 1550 C C . THR A 1 201 ? -5.129 10.319 5.771 1.00 95.06 201 THR A C 1
ATOM 1552 O O . THR A 1 201 ? -4.980 9.564 4.814 1.00 95.06 201 THR A O 1
ATOM 1555 N N . ILE A 1 202 ? -6.195 10.246 6.569 1.00 97.56 202 ILE A N 1
ATOM 1556 C CA . ILE A 1 202 ? -7.275 9.269 6.403 1.00 97.56 202 ILE A CA 1
ATOM 1557 C C . ILE A 1 202 ? -8.018 9.507 5.083 1.00 97.56 202 ILE A C 1
ATOM 1559 O O . ILE A 1 202 ? -8.248 8.555 4.341 1.00 97.56 202 ILE A O 1
ATOM 1563 N N . GLN A 1 203 ? -8.323 10.763 4.747 1.00 96.50 203 GLN A N 1
ATOM 1564 C CA . GLN A 1 203 ? -8.941 11.127 3.468 1.00 96.50 203 GLN A CA 1
ATOM 1565 C C . GLN A 1 203 ? -8.038 10.771 2.277 1.00 96.50 203 GLN A C 1
ATOM 1567 O O . GLN A 1 203 ? -8.512 10.202 1.295 1.00 96.50 203 GLN A O 1
ATOM 1572 N N . ALA A 1 204 ? -6.729 11.022 2.380 1.00 93.81 204 ALA A N 1
ATOM 1573 C CA . ALA A 1 204 ? -5.771 10.630 1.347 1.00 93.81 204 ALA A CA 1
ATOM 1574 C C . ALA A 1 204 ? -5.690 9.100 1.174 1.00 93.81 204 ALA A C 1
ATOM 1576 O O . ALA A 1 204 ? -5.595 8.607 0.049 1.00 93.81 204 ALA A O 1
ATOM 1577 N N . ILE A 1 205 ? -5.752 8.335 2.273 1.00 96.12 205 ILE A N 1
ATOM 1578 C CA . ILE A 1 205 ? -5.832 6.867 2.234 1.00 96.12 205 ILE A CA 1
ATOM 1579 C C . ILE A 1 205 ? -7.139 6.424 1.573 1.00 96.12 205 ILE A C 1
ATOM 1581 O O . ILE A 1 205 ? -7.111 5.525 0.740 1.00 96.12 205 ILE A O 1
ATOM 1585 N N . GLU A 1 206 ? -8.272 7.042 1.907 1.00 96.69 206 GLU A N 1
ATOM 1586 C CA . GLU A 1 206 ? -9.563 6.721 1.295 1.00 96.69 206 GLU A CA 1
ATOM 1587 C C . GLU A 1 206 ? -9.548 6.949 -0.223 1.00 96.69 206 GLU A C 1
ATOM 1589 O O . GLU A 1 206 ? -9.987 6.078 -0.977 1.00 96.69 206 GLU A O 1
ATOM 1594 N N . GLU A 1 207 ? -9.041 8.093 -0.685 1.00 93.12 207 GLU A N 1
ATOM 1595 C CA . GLU A 1 207 ? -8.965 8.407 -2.115 1.00 93.12 207 GLU A CA 1
ATOM 1596 C C . GLU A 1 207 ? -8.121 7.366 -2.863 1.00 93.12 207 GLU A C 1
ATOM 1598 O O . GLU A 1 207 ? -8.569 6.788 -3.858 1.00 93.12 207 GLU A O 1
ATOM 1603 N N . LYS A 1 208 ? -6.936 7.052 -2.330 1.00 92.69 208 LYS A N 1
ATOM 1604 C CA . LYS A 1 208 ? -6.045 6.030 -2.893 1.00 92.69 208 LYS A CA 1
ATOM 1605 C C 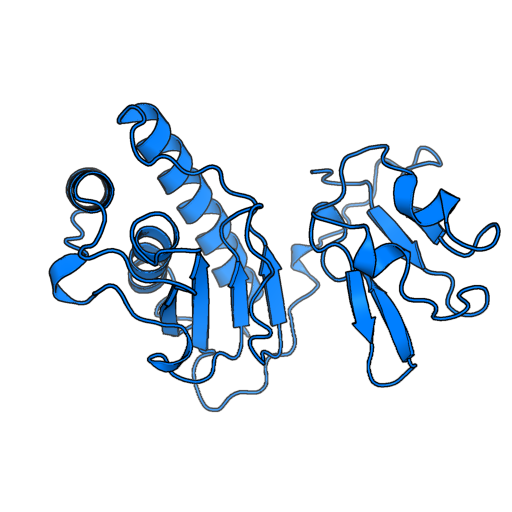. LYS A 1 208 ? -6.649 4.630 -2.834 1.00 92.69 208 LYS A C 1
ATOM 1607 O O . LYS A 1 208 ? -6.504 3.866 -3.781 1.00 92.69 208 LYS A O 1
ATOM 1612 N N . MET A 1 209 ? -7.399 4.305 -1.782 1.00 95.94 209 MET A N 1
ATOM 1613 C CA . MET A 1 209 ? -8.127 3.039 -1.673 1.00 95.94 209 MET A CA 1
ATOM 1614 C C . MET A 1 209 ? -9.179 2.899 -2.775 1.00 95.94 209 MET A C 1
ATOM 1616 O O . MET A 1 209 ? -9.327 1.833 -3.366 1.00 95.94 209 MET A O 1
ATOM 1620 N N . ARG A 1 210 ? -9.912 3.977 -3.080 1.00 92.31 210 ARG A N 1
ATOM 1621 C CA . ARG A 1 210 ? -10.908 3.990 -4.161 1.00 92.31 210 ARG A CA 1
ATOM 1622 C C . ARG A 1 210 ? -10.253 3.820 -5.530 1.00 92.31 210 ARG A C 1
ATOM 1624 O O . ARG A 1 210 ? -10.814 3.125 -6.373 1.00 92.31 210 ARG A O 1
ATOM 1631 N N . GLN A 1 211 ? -9.085 4.423 -5.738 1.00 90.44 211 GLN A N 1
ATOM 1632 C CA . GLN A 1 211 ? -8.284 4.235 -6.951 1.00 90.44 211 GLN A CA 1
ATOM 1633 C C . GLN A 1 211 ? -7.794 2.787 -7.064 1.00 90.44 211 GLN A C 1
ATOM 1635 O O . GLN A 1 211 ? -8.045 2.139 -8.076 1.00 90.44 211 GLN A O 1
ATOM 1640 N N . LEU A 1 212 ? -7.209 2.233 -5.997 1.00 91.50 212 LEU A N 1
ATOM 1641 C CA . LEU A 1 212 ? -6.757 0.841 -5.962 1.00 91.50 212 LEU A CA 1
ATOM 1642 C C . LEU A 1 212 ? -7.909 -0.140 -6.206 1.00 91.50 212 LEU A C 1
ATOM 1644 O O . LEU A 1 212 ? -7.763 -1.076 -6.985 1.00 91.50 212 LEU A O 1
ATOM 1648 N N . LYS A 1 213 ? -9.082 0.105 -5.607 1.00 93.25 213 LYS A N 1
ATOM 1649 C CA . LYS A 1 213 ? -10.295 -0.677 -5.870 1.00 93.25 213 LYS A CA 1
ATOM 1650 C C . LYS A 1 213 ? -10.638 -0.688 -7.353 1.00 93.25 213 LYS A C 1
ATOM 1652 O O . LYS A 1 213 ? -10.877 -1.758 -7.888 1.00 93.25 213 LYS A O 1
ATOM 1657 N N . LYS A 1 214 ? -10.676 0.473 -8.013 1.00 90.12 214 LYS A N 1
ATOM 1658 C CA . LYS A 1 214 ? -10.967 0.553 -9.455 1.00 90.12 214 LYS A CA 1
ATOM 1659 C C . LYS A 1 214 ? -9.918 -0.192 -10.280 1.00 90.12 214 LYS A C 1
ATOM 1661 O O . LYS A 1 214 ? -10.290 -0.952 -11.167 1.00 90.12 214 LYS A O 1
ATOM 1666 N N . LYS A 1 215 ? -8.640 -0.006 -9.941 1.00 85.94 215 LYS A N 1
ATOM 1667 C CA . LYS A 1 215 ? -7.494 -0.621 -10.617 1.00 85.94 215 LYS A CA 1
ATOM 1668 C C . LYS A 1 215 ? -7.533 -2.153 -10.547 1.00 85.94 215 LYS A C 1
ATOM 1670 O O . LYS A 1 215 ? -7.299 -2.810 -11.552 1.00 85.94 215 LYS A O 1
ATOM 1675 N N . LEU A 1 216 ? -7.871 -2.715 -9.384 1.00 88.50 216 LEU A N 1
ATOM 1676 C CA . LEU A 1 216 ? -7.940 -4.166 -9.160 1.00 88.50 216 LEU A CA 1
ATOM 1677 C C . LEU A 1 216 ? -9.312 -4.780 -9.473 1.00 88.50 216 LEU A C 1
ATOM 1679 O O . LEU A 1 216 ? -9.491 -5.986 -9.325 1.00 88.50 216 LEU A O 1
ATOM 1683 N N . ASN A 1 217 ? -10.301 -3.977 -9.873 1.00 83.06 217 ASN A N 1
ATOM 1684 C CA . ASN A 1 217 ? -11.613 -4.492 -10.234 1.00 83.06 217 ASN A CA 1
ATOM 1685 C C . ASN A 1 217 ? -11.564 -5.073 -11.655 1.00 83.06 217 ASN A C 1
ATOM 1687 O O . ASN A 1 217 ? -11.569 -4.342 -12.653 1.00 83.06 217 ASN A O 1
ATOM 1691 N N . THR A 1 218 ? -11.516 -6.400 -11.739 1.00 63.03 218 THR A N 1
ATOM 1692 C CA . THR A 1 218 ? -11.435 -7.179 -12.987 1.00 63.03 218 THR A CA 1
ATOM 1693 C C . THR A 1 218 ? -12.803 -7.398 -13.647 1.00 63.03 218 THR A C 1
ATOM 1695 O O . THR A 1 218 ? -13.069 -8.470 -14.185 1.00 63.03 218 THR A O 1
ATOM 1698 N N . VAL A 1 219 ? -13.689 -6.398 -13.587 1.00 49.31 219 VAL A N 1
ATOM 1699 C CA . VAL A 1 219 ? -14.942 -6.395 -14.366 1.00 49.31 219 VAL A CA 1
ATOM 1700 C C . VAL A 1 219 ? -14.708 -5.709 -15.702 1.00 49.31 219 VAL A C 1
ATOM 1702 O O . VAL A 1 219 ? -14.047 -4.640 -15.698 1.00 49.31 219 VAL A O 1
#

Nearest PDB structures (foldseek):
  2cd7-assembly1_A  TM=8.889E-01  e=2.587E-11  Staphylococcus aureus
  2fxi-assembly1_A  TM=8.869E-01  e=3.566E-11  Staphylococcus aureus
  3rh0-assembly1_A  TM=8.437E-01  e=2.309E-09  Corynebacterium glutamicum
  3t38-assembly1_A  TM=8.182E-01  e=1.392E-08  Corynebacterium glutamicum
  3t38-assembly1_B  TM=8.206E-01  e=5.059E-07  Corynebacterium glutamicum

Secondary structure (DSSP, 8-state):
--SS-EEEE-TTT-----HHHHH-TT--EEEETTTTEEEES-GGGSPTT--TTGGGSSTTSEEEETTTS-------GGG-------SSSPEEEEEESSSSSHHHHHHHHHHHHSTTT-EEEEEESS--SS--HHHHHHHHHHH---GGGT----BGGGSPPPSEEEE--SSS-------SEEEE--PPP-TTS-HHHHHHHHHHHHHHHHHHHHHH---

Sequence (219 aa):
MSKGWYPEIDYDKCVGCMACNDMCRHGVYKPNEEIGKPKVVYGTGCVHGCHGCEKKCPVGAIHYFGDDGTLDIDYDFDSDKPEIECEGKPKVAFVCVHNSCRSQIAEALGKKLASDVFESYSAGTELKDHINPDAVRMMKKMYGINMEETQHNKLIEDIPSPDVVIFMGCNVSCPNVPSQYAENWGLDDPSGKSDEEFEKTIQAIEEKMRQLKKKLNTV

pLDDT: mean 86.12, std 13.81, range [42.03, 98.12]

Solvent-accessible surface area (backbone atoms only — not comparable to full-atom values): 12582 Å² total; per-residue (Å²): 98,18,93,66,33,28,67,46,73,38,66,92,57,45,84,41,80,41,62,49,41,78,67,41,82,53,54,26,40,40,82,33,84,90,78,57,28,66,36,73,72,28,39,46,47,30,54,65,91,65,61,68,47,40,77,76,42,56,92,71,15,36,50,54,52,40,76,87,67,56,78,77,67,94,72,58,69,76,68,72,47,75,84,76,91,61,91,77,57,47,32,35,32,24,33,27,61,39,19,25,44,70,18,47,54,45,22,52,48,32,53,73,76,26,54,90,48,31,44,55,38,44,15,7,86,44,80,46,99,52,58,37,65,66,52,42,52,50,37,34,73,78,70,70,41,65,50,73,80,83,49,74,55,38,44,58,87,77,48,78,86,28,42,30,38,36,36,49,49,83,88,61,87,72,76,91,69,75,48,78,41,69,53,67,72,67,45,79,83,42,82,94,57,55,71,67,48,39,50,54,46,51,52,52,47,50,53,50,47,54,49,50,40,58,41,63,42,90,121

Foldseek 3Di:
DAPFKFKDFPPVQFPLPCPLVVPDLQNQWDADPVSSHIDGFDRRSDDPPDCPSCVVGPPPRMDMGCPVVCSDDPPPPLPPQQPQDDDDAFEEEEEEAAQAALLLLLQQLCVVPQVVHHHHHYAHCHHDPWHQVLRQVLCCVPPVDRSVVPDTYHHPVRDPQGQEYEYEASPDPDPPRDHSYYHYLHADDCPPHDSVSSVVSSVSSNVVSVSVSSSRRPD